Protein 4E8B (pdb70)

InterPro domains:
  IPR006700 Ribosomal RNA small subunit methyltransferase E [PIRSF015601] (4-239)
  IPR006700 Ribosomal RNA small subunit methyltransferase E [PTHR30027] (3-238)
  IPR006700 Ribosomal RNA small subunit methyltransferase E [TIGR00046] (2-242)
  IPR015947 PUA-like superfamily [SSF88697] (2-70)
  IPR029026 tRNA (guanine-N1-)-methyltransferase, N-terminal [G3DSA:3.40.1280.10] (74-243)
  IPR029028 Alpha/beta knot methyltransferases [SSF75217] (75-242)
  IPR046886 Ribosomal RNA small subunit methyltransferase E, methyltransferase domain [PF04452] (75-236)
  IPR046886 Ribosomal RNA small subunit methyltransferase E, methyltransferase domain [cd18084] (80-235)
  IPR046887 Ribosomal RNA small subunit methyltransferase E, PUA-like domain [PF20260] (21-67)

GO terms:
  GO:0070042 rRNA (uridine-N3-)-methyltransferase activity (F, IDA)
  GO:0042803 protein homodimerization activity (F, IDA)
  GO:0070475 rRNA base methylation (P, IMP)

Foldseek 3Di:
DFEEEAQDDDDAWAKFKGDQVRLCVVCVVVVQFQNFFYWYAHQPQKIWTKTFPGHDVSTTIITTHGMDHDAPAKQAAEEEAEEAADDCLVLVLLLLLVLLRHAAYAYEHAPPRPDDDDPVRQVVVLVVSQVSQRVSCSVNVHRHRHHHDRHYYPLVVLQDDDDFAEEEEDQPFPAALVRDDDDGRYYYYYQYHPVDHDPVRVVSSVVSVHHYHYQDPDDDDSSCPSVSVSNVNCCPNIDPVD

Solvent-accessible surface area: 12732 Å² total; per-residue (Å²): 147,43,39,4,40,18,69,109,120,23,82,53,123,36,91,31,52,14,45,94,80,6,3,49,81,0,15,76,90,72,182,46,28,72,46,83,45,2,51,0,0,24,22,51,13,65,3,7,71,1,56,0,55,56,41,58,178,157,45,2,60,0,70,0,37,115,38,109,125,38,88,132,38,16,100,3,38,0,2,0,0,18,0,2,26,211,42,148,67,3,37,90,7,1,78,54,0,0,85,35,11,0,29,38,0,0,0,0,54,15,112,124,13,60,9,189,57,85,98,126,90,26,89,102,37,25,108,67,8,49,119,52,0,36,47,7,0,33,155,46,11,8,0,112,32,7,91,12,50,90,22,44,82,5,75,45,0,2,52,39,190,34,130,52,29,26,0,6,41,51,122,204,13,104,45,37,20,105,85,5,92,118,105,11,115,74,2,16,0,2,9,24,15,130,51,22,31,9,82,112,14,55,53,8,4,66,162,69,153,21,31,37,2,72,32,47,123,182,152,63,167,56,69,51,23,2,17,53,1,0,46,24,0,0,78,107,31,7,46,88,60,172

CATH classification: 2.40.240.20 (+1 more: 3.40.1280.10)

Radius of gyration: 19.99 Å; Cα contacts (8 Å, |Δi|>4): 471; chains: 1; bounding box: 50×46×51 Å

Structure (mmCIF, N/CA/C/O backbone):
data_4E8B
#
_entry.id   4E8B
#
_cell.length_a   95.479
_cell.length_b   43.681
_cell.length_c   74.883
_cell.angle_alpha   90.00
_cell.angle_beta   127.54
_cell.angle_gamma   90.00
#
_symmetry.space_group_name_H-M   'C 1 2 1'
#
loop_
_entity.id
_entity.type
_entity.pdbx_description
1 polymer 'Ribosomal RNA small subunit methyltransferase E'
2 water water
#
loop_
_atom_site.group_PDB
_atom_site.id
_atom_site.type_symbol
_atom_site.label_atom_id
_atom_site.label_alt_id
_atom_site.label_comp_id
_atom_site.label_asym_id
_atom_site.label_entity_id
_atom_site.label_seq_id
_atom_site.pdbx_PDB_ins_code
_atom_site.Cartn_x
_atom_site.Cartn_y
_atom_site.Cartn_z
_atom_site.occupancy
_atom_site.B_iso_or_equiv
_atom_site.auth_seq_id
_atom_site.auth_comp_id
_atom_site.auth_asym_id
_atom_site.auth_atom_id
_atom_site.pdbx_PDB_model_num
ATOM 1 N N . ILE A 1 3 ? 41.950 19.881 11.083 1.00 48.28 3 ILE A N 1
ATOM 2 C CA . ILE A 1 3 ? 41.312 20.260 9.818 1.00 57.81 3 ILE A CA 1
ATOM 3 C C . ILE A 1 3 ? 39.807 20.493 9.986 1.00 58.11 3 ILE A C 1
ATOM 4 O O . ILE A 1 3 ? 39.093 19.615 10.482 1.00 63.31 3 ILE A O 1
ATOM 9 N N . PRO A 1 4 ? 39.325 21.679 9.566 1.00 60.13 4 PRO A N 1
ATOM 10 C CA . PRO A 1 4 ? 37.906 22.052 9.663 1.00 51.68 4 PRO A CA 1
ATOM 11 C C . PRO A 1 4 ? 36.993 21.147 8.840 1.00 56.49 4 PRO A C 1
ATOM 12 O O . PRO A 1 4 ? 37.351 20.753 7.709 1.00 52.23 4 PRO A O 1
ATOM 16 N N . ARG A 1 5 ? 35.830 20.824 9.417 1.00 47.87 5 ARG A N 1
ATOM 17 C CA . ARG A 1 5 ? 34.819 20.013 8.742 1.00 41.51 5 ARG A CA 1
ATOM 18 C C . ARG A 1 5 ? 33.710 20.917 8.232 1.00 40.46 5 ARG A C 1
ATOM 19 O O . ARG A 1 5 ? 33.208 21.783 8.960 1.00 39.85 5 ARG A O 1
ATOM 27 N N . ILE A 1 6 ? 33.341 20.742 6.969 1.00 44.18 6 ILE A N 1
ATOM 28 C CA . ILE A 1 6 ? 32.293 21.576 6.398 1.00 38.63 6 ILE A CA 1
ATOM 29 C C . ILE A 1 6 ? 31.162 20.750 5.821 1.00 37.76 6 ILE A C 1
ATOM 30 O O . ILE A 1 6 ? 31.396 19.750 5.133 1.00 40.65 6 ILE A O 1
ATOM 35 N N . TYR A 1 7 ? 29.930 21.154 6.125 1.00 33.09 7 TYR A N 1
ATOM 36 C CA . TYR A 1 7 ? 28.775 20.536 5.488 1.00 35.13 7 TYR A CA 1
ATOM 37 C C . TYR A 1 7 ? 28.464 21.208 4.138 1.00 33.39 7 TYR A C 1
ATOM 38 O O . TYR A 1 7 ? 28.542 22.428 4.020 1.00 36.99 7 TYR A O 1
ATOM 47 N N . HIS A 1 8 ? 28.108 20.407 3.139 1.00 37.31 8 HIS A N 1
ATOM 48 C CA . HIS A 1 8 ? 27.705 20.932 1.837 1.00 39.13 8 HIS A CA 1
ATOM 49 C C . HIS A 1 8 ? 26.304 20.441 1.474 1.00 37.95 8 HIS A C 1
ATOM 50 O O . HIS A 1 8 ? 26.091 19.242 1.265 1.00 37.79 8 HIS A O 1
ATOM 57 N N . PRO A 1 9 ? 25.349 21.381 1.368 1.00 40.27 9 PRO A N 1
ATOM 58 C CA . PRO A 1 9 ? 23.922 21.075 1.202 1.00 38.89 9 PRO A CA 1
ATOM 59 C C . PRO A 1 9 ? 23.580 20.465 -0.169 1.00 48.08 9 PRO A C 1
ATOM 60 O O . PRO A 1 9 ? 22.416 20.093 -0.400 1.00 49.85 9 PRO A O 1
ATOM 64 N N . GLU A 1 10 ? 24.578 20.356 -1.050 1.00 47.32 10 GLU A N 1
ATOM 65 C CA . GLU A 1 10 ? 24.423 19.669 -2.340 1.00 56.79 10 GLU A CA 1
ATOM 66 C C . GLU A 1 10 ? 25.310 18.429 -2.438 1.00 55.78 10 GLU A C 1
ATOM 67 O O . GLU A 1 10 ? 26.457 18.441 -1.970 1.00 49.90 10 GLU A O 1
ATOM 73 N N . PRO A 1 11 ? 24.796 17.366 -3.082 1.00 57.76 11 PRO A N 1
ATOM 74 C CA . PRO A 1 11 ? 25.554 16.115 -3.217 1.00 56.87 11 PRO A CA 1
ATOM 75 C C . PRO A 1 11 ? 26.975 16.340 -3.754 1.00 57.77 11 PRO A C 1
ATOM 76 O O . PRO A 1 11 ? 27.175 17.074 -4.729 1.00 58.03 11 PRO A O 1
ATOM 80 N N . LEU A 1 12 ? 27.955 15.719 -3.100 1.00 54.60 12 LEU A N 1
ATOM 81 C CA . LEU A 1 12 ? 29.365 15.903 -3.448 1.00 59.05 12 LEU A CA 1
ATOM 82 C C . LEU A 1 12 ? 29.881 14.841 -4.423 1.00 57.13 12 LEU A C 1
ATOM 83 O O . LEU A 1 12 ? 29.367 13.709 -4.469 1.00 47.19 12 LEU A O 1
ATOM 88 N N . THR A 1 13 ? 30.895 15.218 -5.202 1.00 61.83 13 THR A N 1
ATOM 89 C CA . THR A 1 13 ? 31.554 14.275 -6.105 1.00 60.71 13 THR A CA 1
ATOM 90 C C . THR A 1 13 ? 33.080 14.471 -6.108 1.00 63.01 13 THR A C 1
ATOM 91 O O . THR A 1 13 ? 33.572 15.588 -5.886 1.00 53.09 13 THR A O 1
ATOM 95 N N . SER A 1 14 ? 33.800 13.372 -6.367 1.00 63.15 14 SER A N 1
ATOM 96 C CA . SER A 1 14 ? 35.256 13.253 -6.186 1.00 63.14 14 SER A CA 1
ATOM 97 C C . SER A 1 14 ? 36.115 14.451 -6.599 1.00 65.66 14 SER A C 1
ATOM 98 O O . SER A 1 14 ? 36.666 15.145 -5.747 1.00 63.25 14 SER A O 1
ATOM 101 N N . HIS A 1 15 ? 36.271 14.675 -7.900 1.00 59.11 15 HIS A N 1
ATOM 102 C CA . HIS A 1 15 ? 37.170 15.744 -8.338 1.00 71.24 15 HIS A CA 1
ATOM 103 C C . HIS A 1 15 ? 36.446 16.895 -9.030 1.00 73.10 15 HIS A C 1
ATOM 104 O O . HIS A 1 15 ? 36.635 17.142 -10.229 1.00 65.40 15 HIS A O 1
ATOM 111 N N . SER A 1 16 ? 35.615 17.591 -8.259 1.00 68.73 16 SER A N 1
ATOM 112 C CA . SER A 1 16 ? 34.964 18.799 -8.737 1.00 65.54 16 SER A CA 1
ATOM 113 C C . SER A 1 16 ? 35.529 20.026 -8.050 1.00 65.01 16 SER A C 1
ATOM 114 O O . SER A 1 16 ? 36.271 19.915 -7.066 1.00 67.71 16 SER A O 1
ATOM 117 N N . HIS A 1 17 ? 35.225 21.190 -8.622 1.00 63.89 17 HIS A N 1
ATOM 118 C CA A HIS A 1 17 ? 35.387 22.447 -7.908 0.43 60.63 17 HIS A CA 1
ATOM 119 C CA B HIS A 1 17 ? 35.397 22.469 -7.941 0.57 60.84 17 HIS A CA 1
ATOM 120 C C . HIS A 1 17 ? 33.990 22.850 -7.473 1.00 64.14 17 HIS A C 1
ATOM 121 O O . HIS A 1 17 ? 32.991 22.503 -8.132 1.00 61.42 17 HIS A O 1
ATOM 134 N N . ILE A 1 18 ? 33.905 23.548 -6.347 1.00 57.95 18 ILE A N 1
ATOM 135 C CA . ILE A 1 18 ? 32.625 23.980 -5.811 1.00 53.18 18 ILE A CA 1
ATOM 136 C C . ILE A 1 18 ? 32.793 25.286 -5.050 1.00 63.93 18 ILE A C 1
ATOM 137 O O . ILE A 1 18 ? 33.916 25.711 -4.735 1.00 68.19 18 ILE A O 1
ATOM 142 N N . ALA A 1 19 ? 31.671 25.927 -4.753 1.00 58.70 19 ALA A N 1
ATOM 143 C CA . ALA A 1 19 ? 31.687 27.079 -3.866 1.00 63.98 19 ALA A CA 1
ATOM 144 C C . ALA A 1 19 ? 30.862 26.742 -2.623 1.00 60.83 19 ALA A C 1
ATOM 145 O O . ALA A 1 19 ? 29.808 26.098 -2.711 1.00 54.93 19 ALA A O 1
ATOM 147 N N . LEU A 1 20 ? 31.347 27.157 -1.459 1.00 61.73 20 LEU A N 1
ATOM 148 C CA . LEU A 1 20 ? 30.691 26.780 -0.209 1.00 61.61 20 LEU A CA 1
ATOM 149 C C . LEU A 1 20 ? 29.383 27.535 -0.081 1.00 55.84 20 LEU A C 1
ATOM 150 O O . LEU A 1 20 ? 29.257 28.643 -0.619 1.00 56.22 20 LEU A O 1
ATOM 155 N N . CYS A 1 21 ? 28.408 26.939 0.607 1.00 49.50 21 CYS A N 1
ATOM 156 C CA . CYS A 1 21 ? 27.163 27.651 0.913 1.00 46.23 21 CYS A CA 1
ATOM 157 C C . CYS A 1 21 ? 27.493 28.891 1.769 1.00 50.39 21 CYS A C 1
ATOM 158 O O . CYS A 1 21 ? 28.632 29.040 2.227 1.00 51.13 21 CYS A O 1
ATOM 161 N N . GLU A 1 22 ? 26.526 29.787 1.972 1.00 49.58 22 GLU A N 1
ATOM 162 C CA . GLU A 1 22 ? 26.836 31.086 2.583 1.00 55.73 22 GLU A CA 1
ATOM 163 C C . GLU A 1 22 ? 27.409 30.984 4.007 1.00 55.38 22 GLU A C 1
ATOM 164 O O . GLU A 1 22 ? 28.427 31.614 4.319 1.00 56.28 22 GLU A O 1
ATOM 170 N N . ASP A 1 23 ? 26.777 30.182 4.860 1.00 54.21 23 ASP A N 1
ATOM 171 C CA . ASP A 1 23 ? 27.233 30.045 6.246 1.00 52.78 23 ASP A CA 1
ATOM 172 C C . ASP A 1 2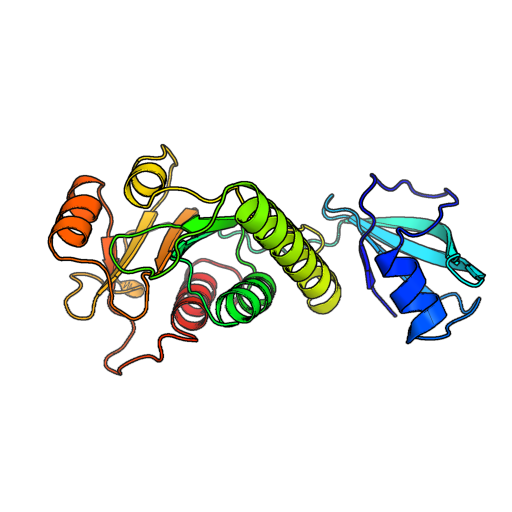3 ? 28.643 29.435 6.334 1.00 53.34 23 ASP A C 1
ATOM 173 O O . ASP A 1 23 ? 29.446 29.808 7.202 1.00 53.92 23 ASP A O 1
ATOM 178 N N . ALA A 1 24 ? 28.949 28.522 5.413 1.00 52.43 24 ALA A N 1
ATOM 179 C CA . ALA A 1 24 ? 30.284 27.927 5.345 1.00 54.55 24 ALA A CA 1
ATOM 180 C C . ALA A 1 24 ? 31.339 28.947 4.906 1.00 54.68 24 ALA A C 1
ATOM 181 O O . ALA A 1 24 ? 32.405 29.029 5.507 1.00 53.45 24 ALA A O 1
ATOM 183 N N . ALA A 1 25 ? 31.032 29.727 3.869 1.00 59.26 25 ALA A N 1
ATOM 184 C CA . ALA A 1 25 ? 31.933 30.785 3.400 1.00 57.19 25 ALA A CA 1
ATOM 185 C C . ALA A 1 25 ? 32.156 31.868 4.456 1.00 53.71 25 ALA A C 1
ATOM 186 O O . ALA A 1 25 ? 33.254 32.408 4.576 1.00 64.57 25 ALA A O 1
ATOM 188 N N . ASN A 1 26 ? 31.112 32.186 5.215 1.00 56.71 26 ASN A N 1
ATOM 189 C CA . ASN A 1 26 ? 31.230 33.142 6.310 1.00 59.43 26 ASN A CA 1
ATOM 190 C C . ASN A 1 26 ? 32.107 32.595 7.437 1.00 66.08 26 ASN A C 1
ATOM 191 O O . ASN A 1 26 ? 33.010 33.284 7.920 1.00 61.85 26 ASN A O 1
ATOM 196 N N . HIS A 1 27 ? 31.852 31.352 7.846 1.00 63.53 27 HIS A N 1
ATOM 197 C CA . HIS A 1 27 ? 32.665 30.735 8.891 1.00 60.87 27 HIS A CA 1
ATOM 198 C C . HIS A 1 27 ? 34.144 30.609 8.491 1.00 67.53 27 HIS A C 1
ATOM 199 O O . HIS A 1 27 ? 35.034 30.899 9.297 1.00 72.86 27 HIS A O 1
ATOM 206 N N . ILE A 1 28 ? 34.401 30.186 7.253 1.00 58.32 28 ILE A N 1
ATOM 207 C CA . ILE A 1 28 ? 35.765 29.901 6.794 1.00 61.59 28 ILE A CA 1
ATOM 208 C C . ILE A 1 28 ? 36.581 31.149 6.449 1.00 64.58 28 ILE A C 1
ATOM 209 O O . ILE A 1 28 ? 37.725 31.288 6.880 1.00 67.34 28 ILE A O 1
ATOM 214 N N . GLY A 1 29 ? 35.989 32.056 5.678 1.00 67.05 29 GLY A N 1
ATOM 215 C CA . GLY A 1 29 ? 36.701 33.230 5.210 1.00 61.17 29 GLY A CA 1
ATOM 216 C C . GLY A 1 29 ? 36.461 34.494 6.012 1.00 70.83 29 GLY A C 1
ATOM 217 O O . GLY A 1 29 ? 37.329 35.369 6.066 1.00 81.15 29 GLY A O 1
ATOM 218 N N . ARG A 1 30 ? 35.292 34.596 6.641 1.00 69.98 30 ARG A N 1
ATOM 219 C CA . ARG A 1 30 ? 34.884 35.834 7.313 1.00 73.57 30 ARG A CA 1
ATOM 220 C C . ARG A 1 30 ? 35.029 35.785 8.835 1.00 78.79 30 ARG A C 1
ATOM 221 O O . ARG A 1 30 ? 35.213 36.818 9.479 1.00 81.94 30 ARG A O 1
ATOM 229 N N . VAL A 1 31 ? 34.922 34.590 9.407 1.00 79.51 31 VAL A N 1
ATOM 230 C CA . VAL A 1 31 ? 35.141 34.405 10.839 1.00 76.57 31 VAL A CA 1
ATOM 231 C C . VAL A 1 31 ? 36.535 33.822 11.076 1.00 73.81 31 VAL A C 1
ATOM 232 O O . VAL A 1 31 ? 37.311 34.351 11.875 1.00 76.70 31 VAL A O 1
ATOM 236 N N . LEU A 1 32 ? 36.853 32.753 10.349 1.00 70.67 32 LEU A N 1
ATOM 237 C CA . LEU A 1 32 ? 38.139 32.075 10.483 1.00 69.62 32 LEU A CA 1
ATOM 238 C C . LEU A 1 32 ? 39.242 32.693 9.625 1.00 76.43 32 LEU A C 1
ATOM 239 O O . LEU A 1 32 ? 40.398 32.265 9.699 1.00 80.95 32 LEU A O 1
ATOM 244 N N . ARG A 1 33 ? 38.881 33.685 8.812 1.00 79.23 33 ARG A N 1
ATOM 245 C CA . ARG A 1 33 ? 39.841 34.398 7.952 1.00 79.72 33 ARG A CA 1
ATOM 246 C C . ARG A 1 33 ? 40.855 33.490 7.229 1.00 79.70 33 ARG A C 1
ATOM 247 O O . ARG A 1 33 ? 41.944 33.941 6.853 1.00 82.99 33 ARG A O 1
ATOM 255 N N . MET A 1 34 ? 40.498 32.224 7.031 1.00 74.13 34 MET A N 1
ATOM 256 C CA . MET A 1 34 ? 41.390 31.293 6.359 1.00 70.40 34 MET A CA 1
ATOM 257 C C . MET A 1 34 ? 41.558 31.636 4.894 1.00 72.95 34 MET A C 1
ATOM 258 O O . MET A 1 34 ? 40.672 32.219 4.255 1.00 68.71 34 MET A O 1
ATOM 263 N N . GLY A 1 35 ? 42.712 31.270 4.358 1.00 71.97 35 GLY A N 1
ATOM 264 C CA . GLY A 1 35 ? 42.952 31.436 2.936 1.00 82.88 35 GLY A CA 1
ATOM 265 C C . GLY A 1 35 ? 43.173 30.091 2.283 1.00 83.34 35 GLY A C 1
ATOM 266 O O . GLY A 1 35 ? 42.752 29.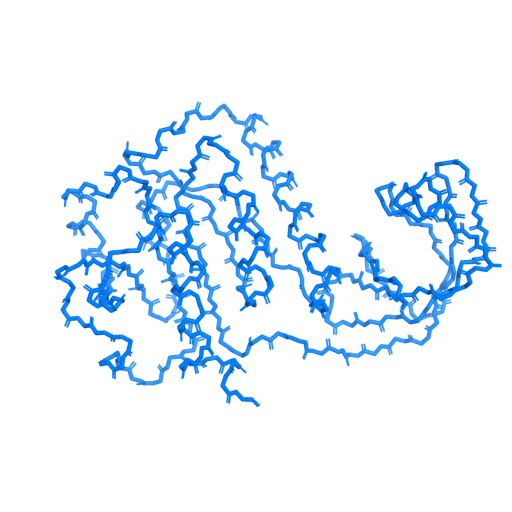061 2.832 1.00 83.55 35 GLY A O 1
ATOM 267 N N . PRO A 1 36 ? 43.809 30.093 1.101 1.00 89.10 36 PRO A N 1
ATOM 268 C CA . PRO A 1 36 ? 44.400 28.865 0.553 1.00 84.71 36 PRO A CA 1
ATOM 269 C C . PRO A 1 36 ? 45.832 28.668 1.075 1.00 84.51 36 PRO A C 1
ATOM 270 O O . PRO A 1 36 ? 46.746 29.109 0.372 1.00 91.03 36 PRO A O 1
ATOM 274 N N . GLY A 1 37 ? 46.042 28.067 2.256 1.00 91.45 37 GLY A N 1
ATOM 275 C CA . GLY A 1 37 ? 44.993 27.738 3.218 1.00 86.68 37 GLY A CA 1
ATOM 276 C C . GLY A 1 37 ? 44.270 26.397 3.166 1.00 84.41 37 GLY A C 1
ATOM 277 O O . GLY A 1 37 ? 43.188 26.263 3.759 1.00 77.94 37 GLY A O 1
ATOM 278 N N . GLN A 1 38 ? 44.885 25.387 2.551 1.00 87.04 38 GLN A N 1
ATOM 279 C CA . GLN A 1 38 ? 44.128 24.287 1.914 1.00 83.23 38 GLN A CA 1
ATOM 280 C C . GLN A 1 38 ? 43.299 23.215 2.665 1.00 77.52 38 GLN A C 1
ATOM 281 O O . GLN A 1 38 ? 42.296 22.755 2.119 1.00 73.14 38 GLN A O 1
ATOM 287 N N . ALA A 1 39 ? 43.702 22.783 3.856 1.00 74.08 39 ALA A N 1
ATOM 288 C CA . ALA A 1 39 ? 42.976 21.692 4.510 1.00 65.46 39 ALA A CA 1
ATOM 289 C C . ALA A 1 39 ? 41.497 22.004 4.784 1.00 61.98 39 ALA A C 1
ATOM 290 O O . ALA A 1 39 ? 41.190 22.914 5.565 1.00 47.82 39 ALA A O 1
ATOM 292 N N . LEU A 1 40 ? 40.602 21.273 4.108 1.00 66.78 40 LEU A N 1
ATOM 293 C CA . LEU A 1 40 ? 39.195 21.171 4.523 1.00 61.31 40 LEU A CA 1
ATOM 294 C C . LEU A 1 40 ? 38.677 19.747 4.317 1.00 59.36 40 LEU A C 1
ATOM 295 O O . LEU A 1 40 ? 39.056 19.070 3.351 1.00 54.87 40 LEU A O 1
ATOM 300 N N . GLN A 1 41 ? 37.817 19.292 5.228 1.00 56.32 41 GLN A N 1
ATOM 301 C CA . GLN A 1 41 ? 37.110 18.024 5.041 1.00 55.35 41 GLN A CA 1
ATOM 302 C C . GLN A 1 41 ? 35.611 18.298 4.879 1.00 44.20 41 GLN A C 1
ATOM 303 O O . GLN A 1 41 ? 35.018 19.040 5.662 1.00 45.45 41 GLN A O 1
ATOM 309 N N . LEU A 1 42 ? 34.999 17.700 3.865 1.00 41.19 42 LEU A N 1
ATOM 310 C CA . LEU A 1 42 ? 33.639 18.062 3.499 1.00 41.36 42 LEU A CA 1
ATOM 311 C C . LEU A 1 42 ? 32.742 16.855 3.576 1.00 43.78 42 LEU A C 1
ATOM 312 O O . LEU A 1 42 ? 33.195 15.734 3.380 1.00 44.58 42 LEU A O 1
ATOM 317 N N . PHE A 1 43 ? 31.461 17.077 3.836 1.00 35.97 43 PHE A N 1
ATOM 318 C CA . PHE A 1 43 ? 30.493 15.991 3.768 1.00 32.56 43 PHE A CA 1
ATOM 319 C C . PHE A 1 43 ? 29.153 16.579 3.373 1.00 35.84 43 PHE A C 1
ATOM 320 O O . PHE A 1 43 ? 28.990 17.814 3.354 1.00 34.69 43 PHE A O 1
ATOM 328 N N . ASP A 1 44 ? 28.193 15.710 3.061 1.00 35.94 44 ASP A N 1
ATOM 329 C CA . ASP A 1 44 ? 26.938 16.164 2.457 1.00 37.73 44 ASP A CA 1
ATOM 330 C C . ASP A 1 44 ? 25.769 15.296 2.889 1.00 34.35 44 ASP A C 1
ATOM 331 O O . ASP A 1 44 ? 24.717 15.312 2.244 1.00 40.68 44 ASP A O 1
ATOM 336 N N . GLY A 1 45 ? 25.968 14.505 3.944 1.00 38.74 45 GLY A N 1
ATOM 337 C CA . GLY A 1 45 ? 24.935 13.607 4.447 1.00 32.85 45 GLY A CA 1
ATOM 338 C C . GLY A 1 45 ? 24.920 12.192 3.873 1.00 37.57 45 GLY A C 1
ATOM 339 O O . GLY A 1 45 ? 24.071 11.378 4.268 1.00 29.62 45 GLY A O 1
ATOM 340 N N . SER A 1 46 ? 25.841 11.889 2.950 1.00 37.99 46 SER A N 1
ATOM 341 C CA . SER A 1 46 ? 25.870 10.569 2.296 1.00 41.74 46 SER A CA 1
ATOM 342 C C . SER A 1 46 ? 26.658 9.526 3.105 1.00 42.93 46 SER A C 1
ATOM 343 O O . SER A 1 46 ? 26.811 8.375 2.675 1.00 42.76 46 SER A O 1
ATOM 346 N N . ASN A 1 47 ? 27.122 9.937 4.287 1.00 41.27 47 ASN A N 1
ATOM 347 C CA . ASN A 1 47 ? 28.035 9.150 5.116 1.00 32.44 47 ASN 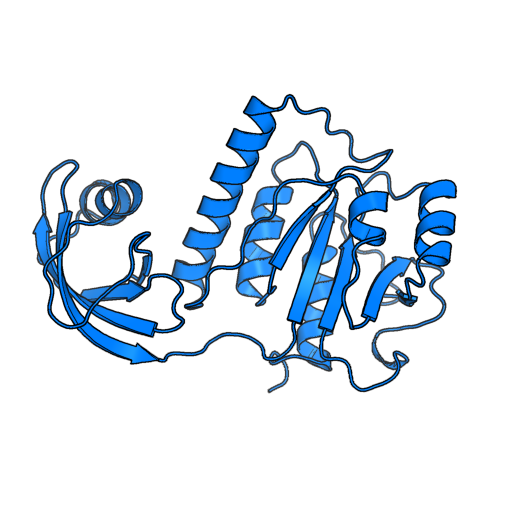A CA 1
ATOM 348 C C . ASN A 1 47 ? 29.409 9.012 4.480 1.00 39.78 47 ASN A C 1
ATOM 349 O O . ASN A 1 47 ? 30.196 8.151 4.886 1.00 39.79 47 ASN A O 1
ATOM 354 N N . GLN A 1 48 ? 29.686 9.867 3.488 1.00 39.61 48 GLN A N 1
ATOM 355 C CA . GLN A 1 48 ? 31.015 9.969 2.868 1.00 45.68 48 GLN A CA 1
ATOM 356 C C . GLN A 1 48 ? 31.695 11.280 3.284 1.00 39.31 48 GLN A C 1
ATOM 357 O O . GLN A 1 48 ? 31.029 12.229 3.689 1.00 33.90 48 GLN A O 1
ATOM 363 N N . VAL A 1 49 ? 33.020 11.326 3.164 1.00 42.76 49 VAL A N 1
ATOM 364 C CA . VAL A 1 49 ? 33.814 12.469 3.585 1.00 38.87 49 VAL A CA 1
ATOM 365 C C . VAL A 1 49 ? 34.890 12.729 2.520 1.00 42.29 49 VAL A C 1
ATOM 366 O O . VAL A 1 49 ? 35.500 11.789 2.001 1.00 50.50 49 VAL A O 1
ATOM 370 N N . PHE A 1 50 ? 35.101 13.995 2.172 1.00 40.88 50 PHE A N 1
ATOM 371 C CA . PHE A 1 50 ? 35.993 14.360 1.070 1.00 45.07 50 PHE A CA 1
ATOM 372 C C . PHE A 1 50 ? 37.132 15.260 1.521 1.00 46.98 50 PHE A C 1
ATOM 373 O O . PHE A 1 50 ? 36.932 16.180 2.317 1.00 48.96 50 PHE A O 1
ATOM 381 N N . ASP A 1 51 ? 38.334 14.979 1.019 1.00 52.46 51 ASP A N 1
ATOM 382 C CA . ASP A 1 51 ? 39.454 15.898 1.188 1.00 57.46 51 ASP A CA 1
ATOM 383 C C . ASP A 1 51 ? 39.229 17.071 0.229 1.00 56.09 51 ASP A C 1
ATOM 384 O O . ASP A 1 51 ? 38.652 16.893 -0.843 1.00 55.85 51 ASP A O 1
ATOM 389 N N . ALA A 1 52 ? 39.650 18.270 0.613 1.00 58.56 52 ALA A N 1
ATOM 390 C CA . ALA A 1 52 ? 39.362 19.435 -0.211 1.00 57.57 52 ALA A CA 1
ATOM 391 C C . ALA A 1 52 ? 40.323 20.586 0.038 1.00 65.09 52 ALA A C 1
ATOM 392 O O . ALA A 1 52 ? 40.829 20.764 1.161 1.00 64.57 52 ALA A O 1
ATOM 394 N N . GLU A 1 53 ? 40.542 21.369 -1.023 1.00 70.33 53 GLU A N 1
ATOM 395 C CA . GLU A 1 53 ? 41.505 22.472 -1.035 1.00 76.06 53 GLU A CA 1
ATOM 396 C C . GLU A 1 53 ? 40.842 23.829 -1.248 1.00 69.32 53 GLU A C 1
ATOM 397 O O . GLU A 1 53 ? 40.144 24.031 -2.246 1.00 71.94 53 GLU A O 1
ATOM 403 N N . ILE A 1 54 ? 41.068 24.764 -0.329 1.00 62.72 54 ILE A N 1
ATOM 404 C CA . ILE A 1 54 ? 40.681 26.148 -0.591 1.00 72.59 54 ILE A CA 1
ATOM 405 C C . ILE A 1 54 ? 41.506 26.691 -1.769 1.00 81.00 54 ILE A C 1
ATOM 406 O O . ILE A 1 54 ? 42.682 27.059 -1.612 1.00 78.46 54 ILE A O 1
ATOM 411 N N . THR A 1 55 ? 40.889 26.708 -2.953 1.00 79.52 55 THR A N 1
ATOM 412 C CA . THR A 1 55 ? 41.516 27.267 -4.150 1.00 75.53 55 THR A CA 1
ATOM 413 C C . THR A 1 55 ? 41.580 28.788 -4.022 1.00 78.02 55 THR A C 1
ATOM 414 O O . THR A 1 55 ? 42.660 29.382 -4.010 1.00 76.76 55 THR A O 1
ATOM 418 N N . SER A 1 56 ? 40.412 29.412 -3.919 1.00 74.88 56 SER A N 1
ATOM 419 C CA . SER A 1 56 ? 40.350 30.852 -3.725 1.00 77.44 56 SER A CA 1
ATOM 420 C C . SER A 1 56 ? 39.439 31.197 -2.554 1.00 84.37 56 SER A C 1
ATOM 421 O O . SER A 1 56 ? 38.638 30.372 -2.109 1.00 82.51 56 SER A O 1
ATOM 424 N N . ALA A 1 57 ? 39.561 32.421 -2.055 1.00 84.19 57 ALA A N 1
ATOM 425 C CA . ALA A 1 57 ? 38.674 32.894 -1.001 1.00 85.81 57 ALA A CA 1
ATOM 426 C C . ALA A 1 57 ? 38.542 34.411 -1.061 1.00 92.48 57 ALA A C 1
ATOM 427 O O . ALA A 1 57 ? 39.504 35.117 -1.372 1.00 92.89 57 ALA A O 1
ATOM 429 N N . SER A 1 58 ? 37.343 34.903 -0.763 1.00 89.82 58 SER A N 1
ATOM 430 C CA . SER A 1 58 ? 37.055 36.329 -0.835 1.00 91.83 58 SER A CA 1
ATOM 431 C C . SER A 1 58 ? 36.079 36.743 0.257 1.00 90.54 58 SER A C 1
ATOM 432 O O . SER A 1 58 ? 35.933 36.056 1.274 1.00 89.87 58 SER A O 1
ATOM 435 N N . LYS A 1 59 ? 35.416 37.874 0.037 1.00 93.94 59 LYS A N 1
ATOM 436 C CA . LYS A 1 59 ? 34.376 38.348 0.945 1.00 93.95 59 LYS A CA 1
ATOM 437 C C . LYS A 1 59 ? 33.022 37.872 0.417 1.00 90.86 59 LYS A C 1
ATOM 438 O O . LYS A 1 59 ? 32.682 38.109 -0.755 1.00 81.20 59 LYS A O 1
ATOM 444 N N . LYS A 1 60 ? 32.265 37.205 1.292 1.00 93.65 60 LYS A N 1
ATOM 445 C CA . LYS A 1 60 ? 31.067 36.450 0.913 1.00 89.87 60 LYS A CA 1
ATOM 446 C C . LYS A 1 60 ? 31.496 35.126 0.256 1.00 82.97 60 LYS A C 1
ATOM 447 O O . LYS A 1 60 ? 30.846 34.089 0.429 1.00 79.73 60 LYS A O 1
ATOM 453 N N . SER A 1 61 ? 32.625 35.162 -0.451 1.00 81.73 61 SER A N 1
ATOM 454 C CA . SER A 1 61 ? 33.019 34.074 -1.341 1.00 81.88 61 SER A CA 1
ATOM 455 C C . SER A 1 61 ? 34.212 33.235 -0.870 1.00 82.48 61 SER A C 1
ATOM 456 O O . SER A 1 61 ? 35.280 33.767 -0.546 1.00 84.80 61 SER A O 1
ATOM 459 N N . VAL A 1 62 ? 34.007 31.918 -0.844 1.00 78.94 62 VAL A N 1
ATOM 460 C CA . VAL A 1 62 ? 35.078 30.943 -0.659 1.00 75.78 62 VAL A CA 1
ATOM 461 C C . VAL A 1 62 ? 34.883 29.796 -1.657 1.00 71.39 62 VAL A C 1
ATOM 462 O O . VAL A 1 62 ? 33.853 29.112 -1.649 1.00 71.36 62 VAL A O 1
ATOM 466 N N . GLU A 1 63 ? 35.868 29.602 -2.528 1.00 70.81 63 GLU A N 1
ATOM 467 C CA . GLU A 1 63 ? 35.772 28.581 -3.562 1.00 71.06 63 GLU A CA 1
ATOM 468 C C . GLU A 1 63 ? 36.851 27.520 -3.372 1.00 71.55 63 GLU A C 1
ATOM 469 O O . GLU A 1 63 ? 38.024 27.844 -3.158 1.00 72.19 63 GLU A O 1
ATOM 475 N N . VAL A 1 64 ? 36.456 26.253 -3.458 1.00 65.64 64 VAL A N 1
ATOM 476 C CA . VAL A 1 64 ? 37.377 25.152 -3.173 1.00 70.86 64 VAL A CA 1
ATOM 477 C C . VAL A 1 64 ? 37.288 24.063 -4.225 1.00 66.85 64 VAL A C 1
ATOM 478 O O . VAL A 1 64 ? 36.367 24.058 -5.031 1.00 64.41 64 VAL A O 1
ATOM 482 N N . LYS A 1 65 ? 38.246 23.141 -4.212 1.00 65.63 65 LYS A N 1
ATOM 483 C CA . LYS A 1 65 ? 38.143 21.940 -5.034 1.00 66.98 65 LYS A CA 1
ATOM 484 C C . LYS A 1 65 ? 38.142 20.713 -4.139 1.00 65.66 65 LYS A C 1
ATOM 485 O O . LYS A 1 65 ? 38.875 20.662 -3.146 1.00 67.03 65 LYS A O 1
ATOM 491 N N . VAL A 1 66 ? 37.327 19.724 -4.495 1.00 65.15 66 VAL A N 1
ATOM 492 C CA . VAL A 1 66 ? 37.251 18.494 -3.714 1.00 67.73 66 VAL A CA 1
ATOM 493 C C . VAL A 1 66 ? 38.064 17.345 -4.349 1.00 70.70 66 VAL A C 1
ATOM 494 O O . VAL A 1 66 ? 38.178 17.238 -5.579 1.00 66.55 66 VAL A O 1
ATOM 498 N N . LEU A 1 67 ? 38.628 16.497 -3.489 1.00 66.14 67 LEU A N 1
ATOM 499 C CA . LEU A 1 67 ? 39.596 15.487 -3.897 1.00 59.01 67 LEU A CA 1
ATOM 500 C C . LEU A 1 67 ? 39.067 14.059 -3.792 1.00 63.54 67 LEU A C 1
ATOM 501 O O . LEU A 1 67 ? 38.013 13.723 -4.349 1.00 64.30 67 LEU A O 1
ATOM 506 N N . GLU A 1 68 ? 39.813 13.213 -3.086 1.00 58.63 68 GLU A N 1
ATOM 507 C CA . GLU A 1 68 ? 39.370 11.842 -2.837 1.00 65.61 68 GLU A CA 1
ATOM 508 C C . GLU A 1 68 ? 38.187 11.804 -1.837 1.00 58.46 68 GLU A C 1
ATOM 509 O O . GLU A 1 68 ? 38.158 12.569 -0.862 1.00 54.48 68 GLU A O 1
ATOM 515 N N . GLY A 1 69 ? 37.211 10.933 -2.093 1.00 51.97 69 GLY A N 1
ATOM 516 C CA . GLY A 1 69 ? 36.109 10.736 -1.169 1.00 48.23 69 GLY A CA 1
ATOM 517 C C . GLY A 1 69 ? 36.047 9.326 -0.598 1.00 55.07 69 GLY A C 1
ATOM 518 O O . GLY A 1 69 ? 36.444 8.362 -1.267 1.00 49.90 69 GLY A O 1
ATOM 519 N N . GLN A 1 70 ? 35.536 9.194 0.628 1.00 50.22 70 GLN A N 1
ATOM 520 C CA . GLN A 1 70 ? 35.494 7.884 1.295 1.00 51.67 70 GLN A CA 1
ATOM 521 C C . GLN A 1 70 ? 34.396 7.770 2.340 1.00 49.13 70 GLN A C 1
ATOM 522 O O . GLN A 1 70 ? 34.115 8.722 3.063 1.00 49.73 70 GLN A O 1
ATOM 528 N N . ILE A 1 71 ? 33.806 6.587 2.446 1.00 44.96 71 ILE A N 1
ATOM 529 C CA . ILE A 1 71 ? 32.905 6.295 3.549 1.00 45.73 71 ILE A CA 1
ATOM 530 C C . ILE A 1 71 ? 33.609 6.381 4.934 1.00 49.73 71 ILE A C 1
ATOM 531 O O . ILE A 1 71 ? 34.608 5.687 5.191 1.00 44.59 71 ILE A O 1
ATOM 536 N N . ASP A 1 72 ? 33.101 7.258 5.805 1.00 45.08 72 ASP A N 1
ATOM 537 C CA . ASP A 1 72 ? 33.518 7.310 7.222 1.00 45.08 72 ASP A CA 1
ATOM 538 C C . ASP A 1 72 ? 32.284 7.312 8.150 1.00 37.05 72 ASP A C 1
ATOM 539 O O . ASP A 1 72 ? 31.713 8.376 8.455 1.00 29.46 72 ASP A O 1
ATOM 544 N N . ASP A 1 73 ? 31.902 6.107 8.587 1.00 32.05 73 ASP A N 1
ATOM 545 C CA . ASP A 1 73 ? 30.662 5.861 9.323 1.00 37.58 73 ASP A CA 1
ATOM 546 C C . ASP A 1 73 ? 30.812 6.039 10.836 1.00 38.03 73 ASP A C 1
ATOM 547 O O . ASP A 1 73 ? 31.309 5.133 11.522 1.00 33.69 73 ASP A O 1
ATOM 552 N N . ARG A 1 74 ? 30.378 7.197 11.346 1.00 32.03 74 ARG A N 1
ATOM 553 C CA . ARG A 1 74 ? 30.345 7.439 12.793 1.00 33.08 74 ARG A CA 1
ATOM 554 C C . ARG A 1 74 ? 28.942 7.251 13.393 1.00 31.50 74 ARG A C 1
ATOM 555 O O . ARG A 1 74 ? 28.688 7.660 14.528 1.00 32.47 74 ARG A O 1
ATOM 563 N N . GLU A 1 75 ? 28.033 6.651 12.628 1.00 31.44 75 GLU A N 1
ATOM 564 C CA . GLU A 1 75 ? 26.650 6.472 13.070 1.00 32.58 75 GLU A CA 1
ATOM 565 C C . GLU A 1 75 ? 26.528 5.281 14.006 1.00 36.97 75 GLU A C 1
ATOM 566 O O . GLU A 1 75 ? 27.196 4.248 13.808 1.00 40.65 75 GLU A O 1
ATOM 572 N N . SER A 1 76 ? 25.681 5.420 15.025 1.00 28.52 76 SER A N 1
ATOM 573 C CA . SER A 1 76 ? 25.352 4.282 15.870 1.00 29.07 76 SER A CA 1
ATOM 574 C C . SER A 1 76 ? 24.405 3.340 15.143 1.00 33.09 76 SER A C 1
ATOM 575 O O . SER A 1 76 ? 23.480 3.784 14.449 1.00 35.37 76 SER A O 1
ATOM 578 N N . PRO A 1 77 ? 24.637 2.031 15.297 1.00 31.79 77 PRO A N 1
ATOM 579 C CA . PRO A 1 77 ? 23.768 1.004 14.722 1.00 35.33 77 PRO A CA 1
ATOM 580 C C . PRO A 1 77 ? 22.394 0.985 15.421 1.00 36.40 77 PRO A C 1
ATOM 581 O O . PRO A 1 77 ? 21.433 0.433 14.868 1.00 27.40 77 PRO A O 1
ATOM 585 N N . LEU A 1 78 ? 22.293 1.578 16.612 1.00 29.07 78 LEU A N 1
ATOM 586 C CA . LEU A 1 78 ? 20.982 1.740 17.239 1.00 30.41 78 LEU A CA 1
ATOM 587 C C . LEU A 1 78 ? 20.228 2.938 16.607 1.00 32.24 78 LEU A C 1
ATOM 588 O O . LEU A 1 78 ? 20.812 4.014 16.400 1.00 28.76 78 LEU A O 1
ATOM 593 N N . HIS A 1 79 ? 18.950 2.739 16.274 1.00 29.78 79 HIS A N 1
ATOM 594 C CA . HIS A 1 79 ? 18.097 3.817 15.759 1.00 30.05 79 HIS A CA 1
ATOM 595 C C . HIS A 1 79 ? 17.318 4.461 16.909 1.00 31.40 79 HIS A C 1
ATOM 596 O O . HIS A 1 79 ? 16.418 3.837 17.492 1.00 29.42 79 HIS A O 1
ATOM 603 N N . ILE A 1 80 ? 17.652 5.705 17.236 1.00 27.68 80 ILE A N 1
ATOM 604 C CA . ILE A 1 80 ? 16.948 6.411 18.301 1.00 24.47 80 ILE A CA 1
ATOM 605 C C . ILE A 1 80 ? 16.215 7.601 17.703 1.00 24.46 80 ILE A C 1
ATOM 606 O O . ILE A 1 80 ? 16.836 8.542 17.198 1.00 22.81 80 ILE A O 1
ATOM 611 N N . HIS A 1 81 ? 14.893 7.558 17.753 1.00 24.69 81 HIS A N 1
ATOM 612 C CA . HIS A 1 81 ? 14.091 8.660 17.261 1.00 24.46 81 HIS A CA 1
ATOM 613 C C . HIS A 1 81 ? 13.591 9.431 18.487 1.00 23.14 81 HIS A C 1
ATOM 614 O O . HIS A 1 81 ? 12.720 8.948 19.219 1.00 23.51 81 HIS A O 1
ATOM 621 N N . LEU A 1 82 ? 14.164 10.611 18.730 1.00 21.47 82 LEU A N 1
ATOM 622 C CA . LEU A 1 82 ? 13.768 11.425 19.889 1.00 23.33 82 LEU A CA 1
ATOM 623 C C . LEU A 1 82 ? 12.505 12.242 19.571 1.00 24.96 82 LEU A C 1
ATOM 624 O O . LEU A 1 82 ? 12.477 13.014 18.598 1.00 25.24 82 LEU A O 1
ATOM 629 N N . GLY A 1 83 ? 11.453 12.052 20.362 1.00 23.09 83 GLY A N 1
ATOM 630 C CA . GLY A 1 83 ? 10.321 12.959 20.309 1.00 24.66 83 GLY A CA 1
ATOM 631 C C . GLY A 1 83 ? 10.446 13.895 21.498 1.00 25.82 83 GLY A C 1
ATOM 632 O O . GLY A 1 83 ? 10.163 13.499 22.628 1.00 25.89 83 GLY A O 1
ATOM 633 N N . GLN A 1 84 ? 10.897 15.125 21.264 1.00 25.30 84 GLN A N 1
ATOM 634 C CA . GLN A 1 84 ? 11.211 16.032 22.376 1.00 24.27 84 GLN A CA 1
ATOM 635 C C . GLN A 1 84 ? 10.148 17.112 22.428 1.00 32.53 84 GLN A C 1
ATOM 636 O O . GLN A 1 84 ? 9.971 17.902 21.473 1.00 26.57 84 GLN A O 1
ATOM 642 N N . VAL A 1 85 ? 9.403 17.142 23.526 1.00 28.47 85 VAL A N 1
ATOM 643 C CA . VAL A 1 85 ? 8.391 18.165 23.630 1.00 26.51 85 VAL A CA 1
ATOM 644 C C . VAL A 1 85 ? 9.094 19.528 23.687 1.00 29.50 85 VAL A C 1
ATOM 645 O O . VAL A 1 85 ? 10.045 19.708 24.455 1.00 25.92 85 VAL A O 1
ATOM 649 N N . MET A 1 86 ? 8.629 20.465 22.853 1.00 28.76 86 MET A N 1
ATOM 650 C CA . MET A 1 86 ? 9.228 21.798 22.718 1.00 30.58 86 MET A CA 1
ATOM 651 C C . MET A 1 86 ? 9.150 22.623 24.004 1.00 31.63 86 MET A C 1
ATOM 652 O O . MET A 1 86 ? 8.268 22.390 24.842 1.00 37.44 86 MET A O 1
ATOM 657 N N . SER A 1 87 ? 10.073 23.580 24.153 1.00 39.84 87 SER A N 1
ATOM 658 C CA . SER A 1 87 ? 10.074 24.529 25.286 1.00 36.58 87 SER A CA 1
ATOM 659 C C . SER A 1 87 ? 10.556 25.905 24.829 1.00 43.41 87 SER A C 1
ATOM 660 O O . SER A 1 87 ? 11.562 25.996 24.106 1.00 48.39 87 SER A O 1
ATOM 663 N N . ARG A 1 88 ? 9.878 26.960 25.302 1.00 48.76 88 ARG A N 1
ATOM 664 C CA . ARG A 1 88 ? 10.113 28.352 24.872 1.00 51.33 88 ARG A CA 1
ATOM 665 C C . ARG A 1 88 ? 11.560 28.879 25.015 1.00 53.61 88 ARG A C 1
ATOM 666 O O . ARG A 1 88 ? 12.041 29.646 24.164 1.00 52.64 88 ARG A O 1
ATOM 674 N N . GLY A 1 89 ? 12.253 28.479 26.077 1.00 41.57 89 GLY A N 1
ATOM 675 C CA . GLY A 1 89 ? 13.617 28.939 26.271 1.00 50.26 89 GLY A CA 1
ATOM 676 C C . GLY A 1 89 ? 14.603 28.578 25.167 1.00 47.27 89 GLY A C 1
ATOM 677 O O . GLY A 1 89 ? 14.253 28.462 23.988 1.00 47.18 89 GLY A O 1
ATOM 678 N N . GLU A 1 90 ? 15.855 28.399 25.572 1.00 43.39 90 GLU A N 1
ATOM 679 C CA . GLU A 1 90 ? 16.948 28.106 24.657 1.00 47.21 90 GLU A CA 1
ATOM 680 C C . GLU A 1 90 ? 17.445 26.693 24.910 1.00 49.56 90 GLU A C 1
ATOM 681 O O . GLU A 1 90 ? 18.565 26.323 24.525 1.00 53.23 90 GLU A O 1
ATOM 687 N N . LYS A 1 91 ? 16.597 25.906 25.564 1.00 45.17 91 LYS A N 1
ATOM 688 C CA . LYS A 1 91 ? 16.955 24.556 25.974 1.00 46.03 91 LYS A CA 1
ATOM 689 C C . LYS A 1 91 ? 16.818 23.574 24.810 1.00 43.69 91 LYS A C 1
ATOM 690 O O . LYS A 1 91 ? 17.589 22.619 24.704 1.00 44.81 91 LYS A O 1
ATOM 696 N N . MET A 1 92 ? 15.842 23.806 23.935 1.00 41.10 92 MET A N 1
ATOM 697 C CA . MET A 1 92 ? 15.676 22.949 22.766 1.00 43.76 92 MET A CA 1
ATOM 698 C C . MET A 1 92 ? 16.951 22.912 21.921 1.00 43.06 92 MET A C 1
ATOM 699 O O . MET A 1 92 ? 17.349 21.855 21.422 1.00 35.62 92 MET A O 1
ATOM 704 N N . GLU A 1 93 ? 17.591 24.068 21.772 1.00 39.28 93 GLU A N 1
ATOM 705 C CA . GLU A 1 93 ? 18.816 24.187 20.976 1.00 41.26 93 GLU A CA 1
ATOM 706 C C . GLU A 1 93 ? 19.961 23.313 21.541 1.00 33.41 93 GLU A C 1
ATOM 707 O O . GLU A 1 93 ? 20.635 22.560 20.802 1.00 31.44 93 GLU A O 1
ATOM 713 N N . PHE A 1 94 ? 20.163 23.406 22.852 1.00 33.19 94 PHE A N 1
ATOM 714 C CA . PHE A 1 94 ? 21.184 22.609 23.524 1.00 36.47 94 PHE A CA 1
ATOM 715 C C . PHE A 1 94 ? 20.840 21.114 23.418 1.00 36.57 94 PHE A C 1
ATOM 716 O O . PHE A 1 94 ? 21.711 20.264 23.161 1.00 39.86 94 PHE A O 1
ATOM 724 N N . THR A 1 95 ? 19.561 20.794 23.582 1.00 27.52 95 THR A N 1
ATOM 725 C CA . THR A 1 95 ? 19.128 19.410 23.455 1.00 30.82 95 THR A CA 1
ATOM 726 C C . THR A 1 95 ? 19.442 18.846 22.056 1.00 33.56 95 THR A C 1
ATOM 727 O O . THR A 1 95 ? 20.035 17.775 21.937 1.00 26.33 95 THR A O 1
ATOM 731 N N . ILE A 1 96 ? 19.066 19.574 21.006 1.00 29.10 96 ILE A N 1
ATOM 732 C CA . ILE A 1 96 ? 19.369 19.152 19.639 1.00 34.46 96 ILE A CA 1
ATOM 733 C C . ILE A 1 96 ? 20.879 18.924 19.475 1.00 29.13 96 ILE A C 1
ATOM 734 O O . ILE A 1 96 ? 21.331 17.820 19.117 1.00 27.54 96 ILE A O 1
ATOM 739 N N . GLN A 1 97 ? 21.663 19.950 19.782 1.00 28.86 97 GLN A N 1
ATOM 740 C CA . GLN A 1 97 ? 23.107 19.835 19.616 1.00 27.97 97 GLN A CA 1
ATOM 741 C C . GLN A 1 97 ? 23.705 18.593 20.316 1.00 26.55 97 GLN A C 1
ATOM 742 O O . GLN A 1 97 ? 24.343 17.709 19.673 1.00 31.51 97 GLN A O 1
ATOM 748 N N . LYS A 1 98 ? 23.476 18.503 21.629 1.00 26.73 98 LYS A N 1
ATOM 749 C CA . LYS A 1 98 ? 24.050 17.412 22.424 1.00 24.59 98 LYS A CA 1
ATOM 750 C C . LYS A 1 98 ? 23.533 16.040 22.001 1.00 24.83 98 LYS A C 1
ATOM 751 O O . LYS A 1 98 ? 24.293 15.070 21.937 1.00 29.55 98 LYS A O 1
ATOM 757 N N . SER A 1 99 ? 22.239 15.955 21.708 1.00 22.79 99 SER A N 1
ATOM 758 C CA . SER A 1 99 ? 21.631 14.706 21.224 1.00 27.90 99 SER A CA 1
ATOM 759 C C . SER A 1 99 ? 22.335 14.210 19.978 1.00 27.09 99 SER A C 1
ATOM 760 O O . SER A 1 99 ? 22.585 13.002 19.818 1.00 25.97 99 SER A O 1
ATOM 763 N N . ILE A 1 100 ? 22.625 15.146 19.079 1.00 29.59 100 ILE A N 1
ATOM 764 C CA . ILE A 1 100 ? 23.263 14.771 17.825 1.00 29.49 100 ILE A CA 1
ATOM 765 C C . ILE A 1 100 ? 24.658 14.257 18.116 1.00 29.35 100 ILE A C 1
ATOM 766 O O . ILE A 1 100 ? 25.054 13.191 17.619 1.00 21.96 100 ILE A O 1
ATOM 771 N N . GLU A 1 101 ? 25.377 14.980 18.971 1.00 30.39 101 GLU A N 1
ATOM 772 C CA . GLU A 1 101 ? 26.695 14.502 19.394 1.00 24.96 101 GLU A CA 1
ATOM 773 C C . GLU A 1 101 ? 26.674 13.066 19.980 1.00 28.76 101 GLU A C 1
ATOM 774 O O . GLU A 1 101 ? 27.654 12.310 19.861 1.00 25.70 101 GLU A O 1
ATOM 780 N N . LEU A 1 102 ? 25.547 12.677 20.581 1.00 25.48 102 LEU A N 1
ATOM 781 C CA . LEU A 1 102 ? 25.424 11.354 21.213 1.00 20.61 102 LEU A CA 1
ATOM 782 C C . LEU A 1 102 ? 24.831 10.341 20.221 1.00 25.49 102 LEU A C 1
ATOM 783 O O . LEU A 1 102 ? 24.472 9.213 20.593 1.00 22.99 102 LEU A O 1
ATOM 788 N N . GLY A 1 103 ? 24.726 10.750 18.956 1.00 25.39 103 GLY A N 1
ATOM 789 C CA . GLY A 1 103 ? 24.323 9.833 17.893 1.00 26.86 103 GLY A CA 1
ATOM 790 C C . GLY A 1 103 ? 22.824 9.624 17.691 1.00 28.85 103 GLY A C 1
ATOM 791 O O . GLY A 1 103 ? 22.422 8.622 17.081 1.00 25.47 103 GLY A O 1
ATOM 792 N N . VAL A 1 104 ? 21.992 10.549 18.182 1.00 25.09 104 VAL A N 1
ATOM 793 C CA . VAL A 1 104 ? 20.540 10.434 17.983 1.00 20.73 104 VAL A CA 1
ATOM 794 C C . VAL A 1 104 ? 20.226 10.372 16.487 1.00 23.98 104 VAL A C 1
ATOM 795 O O . VAL A 1 104 ? 20.788 11.145 15.693 1.00 25.87 104 VAL A O 1
ATOM 799 N N . SER A 1 105 ? 19.341 9.458 16.090 1.00 25.63 105 SER A N 1
ATOM 800 C CA . SER A 1 105 ? 19.138 9.182 14.658 1.00 23.41 105 SER A CA 1
ATOM 801 C C . SER A 1 105 ? 18.225 10.194 13.980 1.00 25.49 105 SER A C 1
ATOM 802 O O . SER A 1 105 ? 18.465 10.597 12.827 1.00 25.97 105 SER A O 1
ATOM 805 N N . LEU A 1 106 ? 17.180 10.610 14.690 1.00 28.40 106 LEU A N 1
ATOM 806 C CA . LEU A 1 106 ? 16.113 11.430 14.095 1.00 28.80 106 LEU A CA 1
ATOM 807 C C . LEU A 1 106 ? 15.420 12.194 15.218 1.00 30.61 106 LEU A C 1
ATOM 808 O O . LEU A 1 106 ? 15.417 11.739 16.368 1.00 24.62 106 LEU A O 1
ATOM 813 N N . ILE A 1 107 ? 14.846 13.354 14.903 1.00 26.45 107 ILE A N 1
ATOM 814 C CA . ILE A 1 107 ? 14.258 14.191 15.941 1.00 25.31 107 ILE A CA 1
ATOM 815 C C . ILE A 1 107 ? 12.935 14.776 15.462 1.00 27.91 107 ILE A C 1
ATOM 816 O O . ILE A 1 107 ? 12.850 15.309 14.352 1.00 30.94 107 ILE A O 1
ATOM 821 N N . THR A 1 108 ? 11.899 14.643 16.291 1.00 28.41 108 THR A N 1
ATOM 822 C CA . THR A 1 108 ? 10.619 15.298 16.038 1.00 31.24 108 THR A CA 1
ATOM 823 C C . THR A 1 108 ? 10.285 16.195 17.230 1.00 26.87 108 THR A C 1
ATOM 824 O O . THR A 1 108 ? 10.147 15.705 18.357 1.00 26.27 108 THR A O 1
ATOM 828 N N . PRO A 1 109 ? 10.197 17.518 16.996 1.00 31.94 109 PRO A N 1
ATOM 829 C CA . PRO A 1 109 ? 9.793 18.404 18.095 1.00 27.77 109 PRO A CA 1
ATOM 830 C C . PRO A 1 109 ? 8.295 18.225 18.294 1.00 32.94 109 PRO A C 1
ATOM 831 O O . PRO A 1 109 ? 7.573 18.139 17.286 1.00 29.96 109 PRO A O 1
ATOM 835 N N . LEU A 1 110 ? 7.835 18.152 19.542 1.00 23.73 110 LEU A N 1
ATOM 836 C CA . LEU A 1 110 ? 6.430 17.874 19.788 1.00 31.31 110 LEU A CA 1
ATOM 837 C C . LEU A 1 110 ? 5.684 18.999 20.496 1.00 29.21 110 LEU A C 1
ATOM 838 O O . LEU A 1 110 ? 6.260 19.764 21.264 1.00 28.73 110 LEU A O 1
ATOM 843 N N . PHE A 1 111 ? 4.389 19.073 20.223 1.00 30.41 111 PHE A N 1
ATOM 844 C CA . PHE A 1 111 ? 3.455 19.787 21.075 1.00 32.15 111 PHE A CA 1
ATOM 845 C C . PHE A 1 111 ? 2.866 18.804 22.097 1.00 28.38 111 PHE A C 1
ATOM 846 O O . PHE A 1 111 ? 2.618 17.645 21.762 1.00 27.93 111 PHE A O 1
ATOM 854 N N . SER A 1 112 ? 2.643 19.275 23.330 1.00 29.37 112 SER A N 1
ATOM 855 C CA . SER A 1 112 ? 1.857 18.555 24.333 1.00 26.77 112 SER A CA 1
ATOM 856 C C . SER A 1 112 ? 1.001 19.575 25.095 1.00 38.16 112 SER A C 1
ATOM 857 O O . SER A 1 112 ? 1.166 20.785 24.896 1.00 37.23 112 SER A O 1
ATOM 860 N N . GLU A 1 113 ? 0.117 19.099 25.976 1.00 30.68 113 GLU A N 1
ATOM 861 C CA . GLU A 1 113 ? -0.718 19.982 26.805 1.00 35.84 113 GLU A CA 1
ATOM 862 C C . GLU A 1 113 ? 0.072 21.051 27.552 1.00 34.76 113 GLU A C 1
ATOM 863 O O . GLU A 1 113 ? -0.339 22.200 27.598 1.00 33.44 113 GLU A O 1
ATOM 869 N N . ARG A 1 114 ? 1.199 20.676 28.148 1.00 33.88 114 ARG A N 1
ATOM 870 C CA . ARG A 1 114 ? 1.934 21.619 28.985 1.00 31.62 114 ARG A CA 1
ATOM 871 C C . ARG A 1 114 ? 3.286 22.099 28.427 1.00 34.86 114 ARG A C 1
ATOM 872 O O . ARG A 1 114 ? 4.168 22.515 29.201 1.00 29.67 114 ARG A O 1
ATOM 880 N N . CYS A 1 115 ? 3.457 22.057 27.104 1.00 34.99 115 CYS A N 1
ATOM 881 C CA . CYS A 1 115 ? 4.733 22.480 26.509 1.00 37.45 115 CYS A CA 1
ATOM 882 C C . CYS A 1 115 ? 4.964 23.989 26.650 1.00 43.54 115 CYS A C 1
ATOM 883 O O . CYS A 1 115 ? 6.113 24.451 26.671 1.00 41.90 115 CYS A O 1
ATOM 886 N N . GLY A 1 116 ? 3.874 24.751 26.753 1.00 42.89 116 GLY A N 1
ATOM 887 C CA . GLY A 1 116 ? 3.974 26.191 26.936 1.00 46.80 116 GLY A CA 1
ATOM 888 C C . GLY A 1 116 ? 4.439 26.916 25.682 1.00 43.44 116 GLY A C 1
ATOM 889 O O . GLY A 1 116 ? 4.820 28.083 25.741 1.00 51.48 116 GLY A O 1
ATOM 890 N N . VAL A 1 117 ? 4.408 26.219 24.549 1.00 40.54 117 VAL A N 1
ATOM 891 C CA . VAL A 1 117 ? 4.779 26.803 23.273 1.00 40.80 117 VAL A CA 1
ATOM 892 C C . VAL A 1 117 ? 3.533 26.953 22.414 1.00 44.92 117 VAL A C 1
ATOM 893 O O . VAL A 1 117 ? 2.767 26.004 22.245 1.00 47.91 117 VAL A O 1
ATOM 897 N N . LYS A 1 118 ? 3.338 28.151 21.872 1.00 43.54 118 LYS A N 1
ATOM 898 C CA . LYS A 1 118 ? 2.157 28.464 21.073 1.00 47.14 118 LYS A CA 1
ATOM 899 C C . LYS A 1 118 ? 2.556 29.168 19.774 1.00 59.08 118 LYS A C 1
ATOM 900 O O . LYS A 1 118 ? 2.278 30.361 19.592 1.00 62.56 118 LYS A O 1
ATOM 906 N N . LEU A 1 119 ? 3.193 28.427 18.869 1.00 61.96 119 LEU A N 1
ATOM 907 C CA . LEU A 1 119 ? 3.857 29.030 17.710 1.00 61.34 119 LEU A CA 1
ATOM 908 C C . LEU A 1 119 ? 3.021 29.115 16.421 1.00 60.83 119 LEU A C 1
ATOM 909 O O . LEU A 1 119 ? 2.354 28.151 16.036 1.00 59.78 119 LEU A O 1
ATOM 914 N N . ASP A 1 120 ? 3.078 30.275 15.761 1.00 64.74 120 ASP A N 1
ATOM 915 C CA . ASP A 1 120 ? 2.481 30.472 14.432 1.00 69.98 120 ASP A CA 1
ATOM 916 C C . ASP A 1 120 ? 3.250 29.706 13.348 1.00 63.18 120 ASP A C 1
ATOM 917 O O . ASP A 1 120 ? 4.472 29.610 13.406 1.00 66.39 120 ASP A O 1
ATOM 922 N N . SER A 1 121 ? 2.534 29.163 12.371 1.00 56.92 121 SER A N 1
ATOM 923 C CA . SER A 1 121 ? 3.148 28.437 11.247 1.00 68.72 121 SER A CA 1
ATOM 924 C C . SER A 1 121 ? 4.550 28.916 10.794 1.00 70.02 121 SER A C 1
ATOM 925 O O . SER A 1 121 ? 5.497 28.124 10.739 1.00 65.96 121 SER A O 1
ATOM 928 N N . GLU A 1 122 ? 4.667 30.201 10.464 1.00 65.68 122 GLU A N 1
ATOM 929 C CA . GLU A 1 122 ? 5.915 30.772 9.945 1.00 68.43 122 GLU A CA 1
ATOM 930 C C . GLU A 1 122 ? 7.034 30.837 10.999 1.00 61.26 122 GLU A C 1
ATOM 931 O O . GLU A 1 122 ? 8.207 30.583 10.691 1.00 61.08 122 GLU A O 1
ATOM 937 N N . ARG A 1 123 ? 6.670 31.193 12.231 1.00 58.06 123 ARG A N 1
ATOM 938 C CA . ARG A 1 123 ? 7.632 31.284 13.326 1.00 64.40 123 ARG A CA 1
ATOM 939 C C . ARG A 1 123 ? 8.178 29.884 13.684 1.00 59.11 123 ARG A C 1
ATOM 940 O O . ARG A 1 123 ? 9.345 29.722 14.089 1.00 57.69 123 ARG A O 1
ATOM 948 N N . LEU A 1 124 ? 7.323 28.879 13.490 1.00 58.06 124 LEU A N 1
ATOM 949 C CA . LEU A 1 124 ? 7.664 27.479 13.730 1.00 60.31 124 LEU A CA 1
ATOM 950 C C . LEU A 1 124 ? 8.526 26.919 12.592 1.00 59.16 124 LEU A C 1
ATOM 951 O O . LEU A 1 124 ? 9.478 26.166 12.833 1.00 50.77 124 LEU A O 1
ATOM 956 N N . ASN A 1 125 ? 8.184 27.283 11.356 1.00 52.02 125 ASN A N 1
ATOM 957 C CA . ASN A 1 125 ? 9.026 26.958 10.212 1.00 52.80 125 ASN A CA 1
ATOM 958 C C . ASN A 1 125 ? 10.445 27.528 10.382 1.00 52.84 125 ASN A C 1
ATOM 959 O O . ASN A 1 125 ? 11.446 26.804 10.239 1.00 50.32 125 ASN A O 1
ATOM 964 N N . LYS A 1 126 ? 10.525 28.819 10.708 1.00 54.87 126 LYS A N 1
ATOM 965 C CA . LYS A 1 126 ? 11.809 29.456 11.035 1.00 53.57 126 LYS A CA 1
ATOM 966 C C . LYS A 1 126 ? 12.576 28.725 12.166 1.00 45.66 126 LYS A C 1
ATOM 967 O O . LYS A 1 126 ? 13.755 28.356 11.998 1.00 45.88 126 LYS A O 1
ATOM 973 N N . LYS A 1 127 ? 11.908 28.498 13.302 1.00 50.18 127 LYS A N 1
ATOM 974 C CA . LYS A 1 127 ? 12.519 27.712 14.383 1.00 47.11 127 LYS A CA 1
ATOM 975 C C . LYS A 1 127 ? 13.112 26.381 13.875 1.00 46.79 127 LYS A C 1
ATOM 976 O O . LYS A 1 127 ? 14.255 26.040 14.195 1.00 38.63 127 LYS A O 1
ATOM 982 N N . LEU A 1 128 ? 12.339 25.649 13.071 1.00 41.96 128 LEU A N 1
ATOM 983 C CA . LEU A 1 128 ? 12.779 24.359 12.542 1.00 42.41 128 LEU A CA 1
ATOM 984 C C . LEU A 1 128 ? 14.006 24.496 11.642 1.00 41.36 128 LEU A C 1
ATOM 985 O O . LEU A 1 128 ? 14.939 23.693 11.735 1.00 36.11 128 LEU A O 1
ATOM 990 N N . GLN A 1 129 ? 14.034 25.517 10.789 1.00 40.19 129 GLN A N 1
ATOM 991 C CA . GLN A 1 129 ? 15.247 25.749 10.006 1.00 41.93 129 GLN A CA 1
ATOM 992 C C . GLN A 1 129 ? 16.463 25.986 10.919 1.00 42.68 129 GLN A C 1
ATOM 993 O O . GLN A 1 129 ? 17.543 25.406 10.697 1.00 40.44 129 GLN A O 1
ATOM 999 N N . GLN A 1 130 ? 16.294 26.826 11.944 1.00 35.75 130 GLN A N 1
ATOM 1000 C CA . GLN A 1 130 ? 17.413 27.113 12.852 1.00 40.36 130 GLN A CA 1
ATOM 1001 C C . GLN A 1 130 ? 17.911 25.842 13.549 1.00 36.09 130 GLN A C 1
ATOM 1002 O O . GLN A 1 130 ? 19.123 25.616 13.712 1.00 38.16 130 GLN A O 1
ATOM 1008 N N . TRP A 1 131 ? 16.966 25.018 13.982 1.00 32.65 131 TRP A N 1
ATOM 1009 C CA . TRP A 1 131 ? 17.329 23.755 14.596 1.00 40.26 131 TRP A CA 1
ATOM 1010 C C . TRP A 1 131 ? 18.068 22.856 13.604 1.00 34.24 131 TRP A C 1
ATOM 1011 O O . TRP A 1 131 ? 19.026 22.183 13.975 1.00 34.47 131 TRP A O 1
ATOM 1022 N N . GLN A 1 132 ? 17.643 22.852 12.343 1.00 37.17 132 GLN A N 1
ATOM 1023 C CA . GLN A 1 132 ? 18.346 22.054 11.333 1.00 37.34 132 GLN A CA 1
ATOM 1024 C C . GLN A 1 132 ? 19.796 22.556 11.172 1.00 34.80 132 GLN A C 1
ATOM 1025 O O . GLN A 1 132 ? 20.741 21.756 11.069 1.00 34.64 132 GLN A O 1
ATOM 1031 N N . LYS A 1 133 ? 19.991 23.873 11.206 1.00 37.22 133 LYS A N 1
ATOM 1032 C CA . LYS A 1 133 ? 21.362 24.402 11.239 1.00 34.70 133 LYS A CA 1
ATOM 1033 C C . LYS A 1 133 ? 22.146 23.919 12.475 1.00 35.53 133 LYS A C 1
ATOM 1034 O O . LYS A 1 133 ? 23.335 23.582 12.371 1.00 32.39 133 LYS A O 1
ATOM 1040 N N . ILE A 1 134 ? 21.498 23.885 13.642 1.00 31.20 134 ILE A N 1
ATOM 1041 C CA . ILE A 1 134 ? 22.183 23.388 14.843 1.00 32.12 134 ILE A CA 1
ATOM 1042 C C . ILE A 1 134 ? 22.634 21.929 14.617 1.00 27.88 134 ILE A C 1
ATOM 1043 O O . ILE A 1 134 ? 23.783 21.550 14.930 1.00 27.03 134 ILE A O 1
ATOM 1048 N N . ALA A 1 135 ? 21.727 21.117 14.067 1.00 28.36 135 ALA A N 1
ATOM 1049 C CA . ALA A 1 135 ? 22.031 19.722 13.725 1.00 31.65 135 ALA A CA 1
ATOM 1050 C C . ALA A 1 135 ? 23.274 19.661 12.840 1.00 27.72 135 ALA A C 1
ATOM 1051 O O . ALA A 1 135 ? 24.222 18.893 13.093 1.00 33.34 135 ALA A O 1
ATOM 1053 N N . ILE A 1 136 ? 23.279 20.484 11.802 1.00 25.28 136 ILE A N 1
ATOM 1054 C CA . ILE A 1 136 ? 24.427 20.508 10.895 1.00 30.75 136 ILE A CA 1
ATOM 1055 C C . ILE A 1 136 ? 25.750 20.859 11.601 1.00 31.04 136 ILE A C 1
ATOM 1056 O O . ILE A 1 136 ? 26.734 20.126 11.475 1.00 29.93 136 ILE A O 1
ATOM 1061 N N . ALA A 1 137 ? 25.770 21.982 12.326 1.00 27.36 137 ALA A N 1
ATOM 1062 C CA . ALA A 1 137 ? 26.960 22.419 13.066 1.00 26.23 137 ALA A CA 1
ATOM 1063 C C . ALA A 1 137 ? 27.482 21.340 14.038 1.00 26.95 137 ALA A C 1
ATOM 1064 O O . ALA A 1 137 ? 28.680 21.020 14.056 1.00 30.93 137 ALA A O 1
ATOM 1066 N N . ALA A 1 138 ? 26.576 20.755 14.818 1.00 29.55 138 ALA A N 1
ATOM 1067 C CA . ALA A 1 138 ? 26.950 19.663 15.722 1.00 27.20 138 ALA A CA 1
ATOM 1068 C C . ALA A 1 138 ? 27.530 18.481 14.952 1.00 32.42 138 ALA A C 1
ATOM 1069 O O . ALA A 1 138 ? 28.467 17.828 15.427 1.00 31.11 138 ALA A O 1
ATOM 1071 N N . CYS A 1 139 ? 26.989 18.197 13.763 1.00 32.33 139 CYS A N 1
ATOM 1072 C CA . CYS A 1 139 ? 27.581 17.140 12.938 1.00 29.68 139 CYS A CA 1
ATOM 1073 C C . CYS A 1 139 ? 28.996 17.502 12.475 1.00 29.11 139 CYS A C 1
ATOM 1074 O O . CYS A 1 139 ? 29.901 16.661 12.477 1.00 28.88 139 CYS A O 1
ATOM 1077 N N . GLU A 1 140 ? 29.199 18.748 12.077 1.00 32.85 140 GLU A N 1
ATOM 1078 C CA . GLU A 1 140 ? 30.541 19.167 11.722 1.00 37.50 140 GLU A CA 1
ATOM 1079 C C . GLU A 1 140 ? 31.447 18.847 12.913 1.00 31.91 140 GLU A C 1
ATOM 1080 O O . GLU A 1 140 ? 32.409 18.080 12.773 1.00 28.24 140 GLU A O 1
ATOM 1086 N N . GLN A 1 141 ? 31.097 19.389 14.086 1.00 38.76 141 GLN A N 1
ATOM 1087 C CA . GLN A 1 141 ? 31.881 19.213 15.330 1.00 37.82 141 GLN A CA 1
ATOM 1088 C C . GLN A 1 141 ? 32.212 17.770 15.741 1.00 30.89 141 GLN A C 1
ATOM 1089 O O . GLN A 1 141 ? 33.370 17.438 15.973 1.00 29.85 141 GLN A O 1
ATOM 1095 N N . CYS A 1 142 ? 31.197 16.915 15.834 1.00 30.46 142 CYS A N 1
ATOM 1096 C CA . CYS A 1 142 ? 31.369 15.596 16.448 1.00 35.51 142 CYS A CA 1
ATOM 1097 C C . CYS A 1 142 ? 31.822 14.512 15.464 1.00 33.73 142 CYS A C 1
ATOM 1098 O O . CYS A 1 142 ? 32.066 13.362 15.849 1.00 30.06 142 CYS A O 1
ATOM 1101 N N . GLY A 1 143 ? 31.919 14.873 14.189 1.00 35.21 143 GLY A N 1
ATOM 1102 C CA . GLY A 1 143 ? 32.418 13.949 13.192 1.00 32.97 143 GLY A CA 1
ATOM 1103 C C . GLY A 1 143 ? 31.386 13.044 12.539 1.00 35.81 143 GLY A C 1
ATOM 1104 O O . GLY A 1 143 ? 31.767 12.096 11.840 1.00 32.33 143 GLY A O 1
ATOM 1105 N N . ARG A 1 144 ? 30.097 13.312 12.749 1.00 28.96 144 ARG A N 1
ATOM 1106 C CA . ARG A 1 144 ? 29.061 12.532 12.064 1.00 26.85 144 ARG A CA 1
ATOM 1107 C C . ARG A 1 144 ? 28.951 12.959 10.608 1.00 31.83 144 ARG A C 1
ATOM 1108 O O . ARG A 1 144 ? 29.018 14.159 10.294 1.00 25.10 144 ARG A O 1
ATOM 1116 N N . ASN A 1 145 ? 28.748 11.976 9.733 1.00 30.80 145 ASN A N 1
ATOM 1117 C CA . ASN A 1 145 ? 28.693 12.231 8.299 1.00 32.95 145 ASN A CA 1
ATOM 1118 C C . ASN A 1 145 ? 27.307 11.969 7.728 1.00 33.39 145 ASN A C 1
ATOM 1119 O O . ASN A 1 145 ? 27.077 12.123 6.529 1.00 35.58 145 ASN A O 1
ATOM 1124 N N . ARG A 1 146 ? 26.396 11.545 8.597 1.00 31.33 146 ARG A N 1
ATOM 1125 C CA . ARG A 1 146 ? 24.975 11.674 8.321 1.00 32.62 146 ARG A CA 1
ATOM 1126 C C . ARG A 1 146 ? 24.447 12.823 9.185 1.00 34.20 146 ARG A C 1
ATOM 1127 O O . ARG A 1 146 ? 24.901 13.027 10.323 1.00 33.65 146 ARG A O 1
ATOM 1135 N N . VAL A 1 147 ? 23.517 13.593 8.638 1.00 34.23 147 VAL A N 1
ATOM 1136 C CA . VAL A 1 147 ? 22.905 14.677 9.396 1.00 35.15 147 VAL A CA 1
ATOM 1137 C C . VAL A 1 147 ? 21.452 14.294 9.667 1.00 33.05 147 VAL A C 1
ATOM 1138 O O . VAL A 1 147 ? 20.659 14.200 8.729 1.00 36.89 147 VAL A O 1
ATOM 1142 N N . PRO A 1 148 ? 21.108 14.041 10.954 1.00 35.26 148 PRO A N 1
ATOM 1143 C CA . PRO A 1 148 ? 19.744 13.616 11.301 1.00 32.95 148 PRO A CA 1
ATOM 1144 C C . PRO A 1 148 ? 18.739 14.711 10.949 1.00 32.87 148 PRO A C 1
ATOM 1145 O O . PRO A 1 148 ? 19.044 15.912 11.096 1.00 32.89 148 PRO A O 1
ATOM 1149 N N . GLU A 1 149 ? 17.562 14.307 10.482 1.00 29.84 149 GLU A N 1
ATOM 1150 C CA . GLU A 1 149 ? 16.521 15.268 10.133 1.00 36.52 149 GLU A CA 1
ATOM 1151 C C . GLU A 1 149 ? 15.793 15.780 11.383 1.00 33.29 149 GLU A C 1
ATOM 1152 O O . GLU A 1 149 ? 15.414 14.990 12.260 1.00 31.42 149 GLU A O 1
ATOM 1158 N N . ILE A 1 150 ? 15.625 17.100 11.468 1.00 32.89 150 ILE A N 1
ATOM 1159 C CA . ILE A 1 150 ? 14.665 17.683 12.398 1.00 37.10 150 ILE A CA 1
ATOM 1160 C C . ILE A 1 150 ? 13.301 17.647 11.696 1.00 36.06 150 ILE A C 1
ATOM 1161 O O . ILE A 1 150 ? 13.047 18.431 10.773 1.00 31.42 150 ILE A O 1
ATOM 1166 N N . ARG A 1 151 ? 12.434 16.7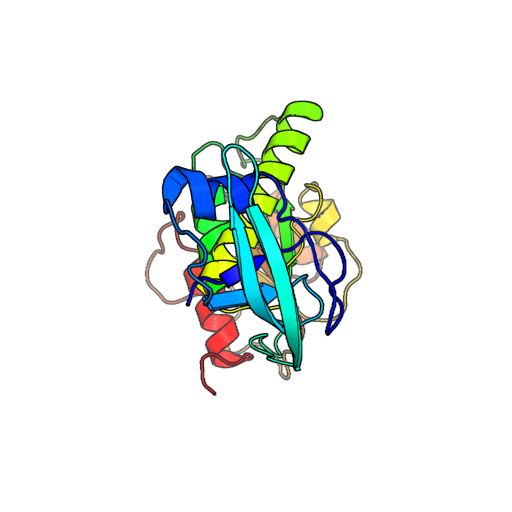24 12.105 1.00 34.75 151 ARG A N 1
ATOM 1167 C CA . ARG A 1 151 ? 11.165 16.535 11.400 1.00 35.02 151 ARG A CA 1
ATOM 1168 C C . ARG A 1 151 ? 10.232 17.705 11.672 1.00 34.09 151 ARG A C 1
ATOM 1169 O O . ARG A 1 151 ? 10.447 18.460 12.623 1.00 33.34 151 ARG A O 1
ATOM 1177 N N . PRO A 1 152 ? 9.216 17.892 10.811 1.00 38.32 152 PRO A N 1
ATOM 1178 C CA . PRO A 1 152 ? 8.277 18.980 11.118 1.00 41.70 152 PRO A CA 1
ATOM 1179 C C . PRO A 1 152 ? 7.554 18.687 12.432 1.00 36.35 152 PRO A C 1
ATOM 1180 O O . PRO A 1 152 ? 7.297 17.525 12.758 1.00 34.53 152 PRO A O 1
ATOM 1184 N N . ALA A 1 153 ? 7.273 19.738 13.193 1.00 28.79 153 ALA A N 1
ATOM 1185 C CA . ALA A 1 153 ? 6.731 19.576 14.521 1.00 34.58 153 ALA A CA 1
ATOM 1186 C C . ALA A 1 153 ? 5.429 18.789 14.395 1.00 40.64 153 ALA A C 1
ATOM 1187 O O . ALA A 1 153 ? 4.786 18.792 13.330 1.00 33.69 153 ALA A O 1
ATOM 1189 N N . MET A 1 154 ? 5.063 18.087 15.467 1.00 38.71 154 MET A N 1
ATOM 1190 C CA . MET A 1 154 ? 3.854 17.265 15.483 1.00 36.67 154 MET A CA 1
ATOM 1191 C C . MET A 1 154 ? 3.149 17.393 16.831 1.00 31.80 154 MET A C 1
ATOM 1192 O O . MET A 1 154 ? 3.785 17.670 17.851 1.00 30.94 154 MET A O 1
ATOM 1197 N N . ASP A 1 155 ? 1.836 17.195 16.828 1.00 29.15 155 ASP A N 1
ATOM 1198 C CA . ASP A 1 155 ? 1.086 16.977 18.059 1.00 35.22 155 ASP A CA 1
ATOM 1199 C C . ASP A 1 155 ? 1.571 15.689 18.760 1.00 31.17 155 ASP A C 1
ATOM 1200 O O . ASP A 1 155 ? 2.013 14.744 18.095 1.00 29.28 155 ASP A O 1
ATOM 1205 N N . LEU A 1 156 ? 1.490 15.654 20.089 1.00 29.59 156 LEU A N 1
ATOM 1206 C CA . LEU A 1 156 ? 2.029 14.530 20.860 1.00 27.88 156 LEU A CA 1
ATOM 1207 C C . LEU A 1 156 ? 1.414 13.198 20.430 1.00 31.19 156 LEU A C 1
ATOM 1208 O O . LEU A 1 156 ? 2.129 12.257 20.005 1.00 32.40 156 LEU A O 1
ATOM 1213 N N . GLU A 1 157 ? 0.089 13.120 20.510 1.00 29.90 157 GLU A N 1
ATOM 1214 C CA . GLU A 1 157 ? -0.609 11.878 20.170 1.00 32.40 157 GLU A CA 1
ATOM 1215 C C . GLU A 1 157 ? -0.347 11.433 18.722 1.00 33.11 157 GLU A C 1
ATOM 1216 O O . GLU A 1 157 ? -0.188 10.239 18.462 1.00 34.12 157 GLU A O 1
ATOM 1222 N N . ALA A 1 158 ? -0.267 12.377 17.783 1.00 33.03 158 ALA A N 1
ATOM 1223 C CA . ALA A 1 158 ? -0.024 12.009 16.378 1.00 34.02 158 ALA A CA 1
ATOM 1224 C C . ALA A 1 158 ? 1.350 11.362 16.197 1.00 39.34 158 ALA A C 1
ATOM 1225 O O . ALA A 1 158 ? 1.515 10.425 15.400 1.00 41.09 158 ALA A O 1
ATOM 1227 N N . TRP A 1 159 ? 2.336 11.867 16.937 1.00 30.30 159 TRP A N 1
ATOM 1228 C CA . TRP A 1 159 ? 3.660 11.254 16.952 1.00 28.91 159 TRP A CA 1
ATOM 1229 C C . TRP A 1 159 ? 3.605 9.853 17.577 1.00 28.76 159 TRP A C 1
ATOM 1230 O O . TRP A 1 159 ? 4.225 8.905 17.071 1.00 30.39 159 TRP A O 1
ATOM 1241 N N . CYS A 1 160 ? 2.860 9.736 18.677 1.00 28.02 160 CYS A N 1
ATOM 1242 C CA . CYS A 1 160 ? 2.662 8.452 19.345 1.00 35.13 160 CYS A CA 1
ATOM 1243 C C . CYS A 1 160 ? 1.990 7.420 18.439 1.00 37.18 160 CYS A C 1
ATOM 1244 O O . CYS A 1 160 ? 2.207 6.213 18.591 1.00 39.98 160 CYS A O 1
ATOM 1247 N N . ALA A 1 161 ? 1.179 7.900 17.499 1.00 32.90 161 ALA A N 1
ATOM 1248 C CA . ALA A 1 161 ? 0.323 7.018 16.715 1.00 35.67 161 ALA A CA 1
ATOM 1249 C C . ALA A 1 161 ? 1.070 6.477 15.517 1.00 40.83 161 ALA A C 1
ATOM 1250 O O . ALA A 1 161 ? 0.636 5.491 14.909 1.00 38.10 161 ALA A O 1
ATOM 1252 N N . GLU A 1 162 ? 2.191 7.118 15.183 1.00 37.28 162 GLU A N 1
ATOM 1253 C CA . GLU A 1 162 ? 2.961 6.741 14.007 1.00 33.17 162 GLU A CA 1
ATOM 1254 C C . GLU A 1 162 ? 3.354 5.259 14.008 1.00 41.71 162 GLU A C 1
ATOM 1255 O O . GLU A 1 162 ? 3.866 4.715 14.997 1.00 38.53 162 GLU A O 1
ATOM 1261 N N . GLN A 1 163 ? 3.092 4.605 12.887 1.00 42.14 163 GLN A N 1
ATOM 1262 C CA . GLN A 1 163 ? 3.471 3.215 12.712 1.00 47.19 163 GLN A CA 1
ATOM 1263 C C . GLN A 1 163 ? 4.986 3.141 12.507 1.00 48.86 163 GLN A C 1
ATOM 1264 O O . GLN A 1 163 ? 5.546 3.774 11.601 1.00 49.15 163 GLN A O 1
ATOM 1270 N N . ASP A 1 164 ? 5.650 2.366 13.350 1.00 45.72 164 ASP A N 1
ATOM 1271 C CA . ASP A 1 164 ? 7.098 2.275 13.303 1.00 49.63 164 ASP A CA 1
ATOM 1272 C C . ASP A 1 164 ? 7.482 1.090 14.177 1.00 53.00 164 ASP A C 1
ATOM 1273 O O . ASP A 1 164 ? 7.083 1.029 15.344 1.00 56.07 164 ASP A O 1
ATOM 1278 N N . GLU A 1 165 ? 8.231 0.142 13.615 1.00 56.72 165 GLU A N 1
ATOM 1279 C CA . GLU A 1 165 ? 8.705 -1.011 14.386 1.00 52.15 165 GLU A CA 1
ATOM 1280 C C . GLU A 1 165 ? 9.729 -0.595 15.441 1.00 51.23 165 GLU A C 1
ATOM 1281 O O . GLU A 1 165 ? 10.449 0.403 15.275 1.00 41.70 165 GLU A O 1
ATOM 1287 N N . GLY A 1 166 ? 9.772 -1.358 16.533 1.00 48.98 166 GLY A N 1
ATOM 1288 C CA . GLY A 1 166 ? 10.683 -1.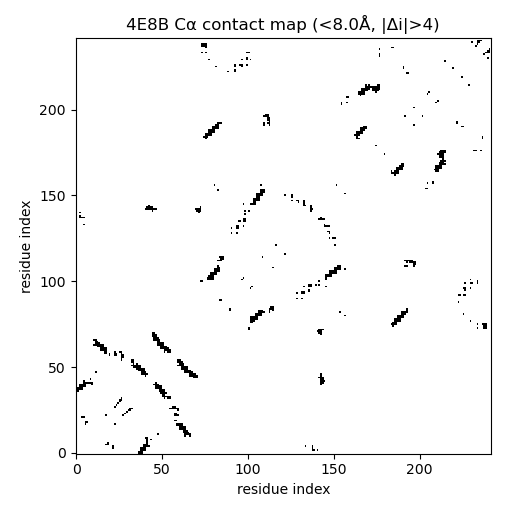077 17.626 1.00 42.23 166 GLY A CA 1
ATOM 1289 C C . GLY A 1 166 ? 9.995 -0.696 18.929 1.00 39.59 166 GLY A C 1
ATOM 1290 O O . GLY A 1 166 ? 8.774 -0.791 19.047 1.00 42.67 166 GLY A O 1
ATOM 1291 N N . LEU A 1 167 ? 10.793 -0.270 19.908 1.00 33.93 167 LEU A N 1
ATOM 1292 C CA . LEU A 1 167 ? 10.301 0.070 21.237 1.00 34.67 167 LEU A CA 1
ATOM 1293 C C . LEU A 1 167 ? 9.829 1.514 21.332 1.00 33.34 167 LEU A C 1
ATOM 1294 O O . LEU A 1 167 ? 10.364 2.393 20.663 1.00 31.74 167 LEU A O 1
ATOM 1299 N N . LYS A 1 168 ? 8.829 1.764 22.167 1.00 30.99 168 LYS A N 1
ATOM 1300 C CA . LYS A 1 168 ? 8.417 3.136 22.439 1.00 28.98 168 LYS A CA 1
ATOM 1301 C C . LYS A 1 168 ? 8.518 3.408 23.924 1.00 29.10 168 LYS A C 1
ATOM 1302 O O . LYS A 1 168 ? 7.805 2.807 24.739 1.00 30.11 168 LYS A O 1
ATOM 1308 N N . LEU A 1 169 ? 9.408 4.330 24.278 1.00 30.47 169 LEU A N 1
ATOM 1309 C CA . LEU A 1 169 ? 9.770 4.532 25.673 1.00 27.39 169 LEU A CA 1
ATOM 1310 C C . LEU A 1 169 ? 9.355 5.911 26.149 1.00 26.99 169 LEU A C 1
ATOM 1311 O O . LEU A 1 169 ? 9.322 6.870 25.363 1.00 27.26 169 LEU A O 1
ATOM 1316 N N . ASN A 1 170 ? 9.026 6.003 27.436 1.00 20.75 170 ASN A N 1
ATOM 1317 C CA . ASN A 1 170 ? 8.913 7.307 28.083 1.00 23.52 170 ASN A CA 1
ATOM 1318 C C . ASN A 1 170 ? 9.429 7.134 29.504 1.00 31.08 170 ASN A C 1
ATOM 1319 O O . ASN A 1 170 ? 9.501 5.992 29.983 1.00 25.59 170 ASN A O 1
ATOM 1324 N N . LEU A 1 171 ? 9.835 8.223 30.163 1.00 27.45 171 LEU A N 1
ATOM 1325 C CA . LEU A 1 171 ? 10.413 8.085 31.500 1.00 28.24 171 LEU A CA 1
ATOM 1326 C C . LEU A 1 171 ? 9.343 8.389 32.529 1.00 30.48 171 LEU A C 1
ATOM 1327 O O . LEU A 1 171 ? 8.538 9.291 32.324 1.00 25.35 171 LEU A O 1
ATOM 1332 N N . HIS A 1 172 ? 9.331 7.647 33.639 1.00 30.42 172 HIS A N 1
ATOM 1333 C CA . HIS A 1 172 ? 8.420 7.968 34.740 1.00 29.38 172 HIS A CA 1
ATOM 1334 C C . HIS A 1 172 ? 8.982 7.455 36.064 1.00 32.34 172 HIS A C 1
ATOM 1335 O O . HIS A 1 172 ? 9.438 6.306 36.145 1.00 29.96 172 HIS A O 1
ATOM 1342 N N . PRO A 1 173 ? 8.966 8.309 37.109 1.00 40.00 173 PRO A N 1
ATOM 1343 C CA . PRO A 1 173 ? 9.518 7.873 38.402 1.00 36.70 173 PRO A CA 1
ATOM 1344 C C . PRO A 1 173 ? 8.745 6.694 39.005 1.00 34.17 173 PRO A C 1
ATOM 1345 O O . PRO A 1 173 ? 9.222 6.079 39.951 1.00 33.36 173 PRO A O 1
ATOM 1349 N N . ARG A 1 174 ? 7.558 6.405 38.474 1.00 35.84 174 ARG A N 1
ATOM 1350 C CA . ARG A 1 174 ? 6.796 5.227 38.884 1.00 36.64 174 ARG A CA 1
ATOM 1351 C C . ARG A 1 174 ? 6.701 4.235 37.714 1.00 36.54 174 ARG A C 1
ATOM 1352 O O . ARG A 1 174 ? 5.671 3.577 37.537 1.00 41.96 174 ARG A O 1
ATOM 1360 N N . ALA A 1 175 ? 7.767 4.134 36.918 1.00 30.01 175 ALA A N 1
ATOM 1361 C CA . ALA A 1 175 ? 7.771 3.239 35.753 1.00 34.99 175 ALA A CA 1
ATOM 1362 C C . ALA A 1 175 ? 7.857 1.775 36.194 1.00 29.46 175 ALA A C 1
ATOM 1363 O O . ALA A 1 175 ? 8.337 1.496 37.296 1.00 26.84 175 ALA A O 1
ATOM 1365 N N . SER A 1 176 ? 7.382 0.857 35.342 1.00 35.44 176 SER A N 1
ATOM 1366 C CA . SER A 1 176 ? 7.335 -0.587 35.650 1.00 33.81 176 SER A CA 1
ATOM 1367 C C . SER A 1 176 ? 8.485 -1.380 35.003 1.00 32.97 176 SER A C 1
ATOM 1368 O O . SER A 1 176 ? 8.435 -2.614 34.937 1.00 34.43 176 SER A O 1
ATOM 1371 N N . ASN A 1 177 ? 9.488 -0.668 34.490 1.00 30.58 177 ASN A N 1
ATOM 1372 C CA . ASN A 1 177 ? 10.659 -1.276 33.847 1.00 30.46 177 ASN A CA 1
ATOM 1373 C C . ASN A 1 177 ? 11.878 -0.375 34.041 1.00 30.24 177 ASN A C 1
ATOM 1374 O O . ASN A 1 177 ? 11.737 0.811 34.390 1.00 30.12 177 ASN A O 1
ATOM 1379 N N . SER A 1 178 ? 13.067 -0.926 33.818 1.00 27.60 178 SER A N 1
ATOM 1380 C CA . SER A 1 178 ? 14.281 -0.110 33.684 1.00 26.73 178 SER A CA 1
ATOM 1381 C C . SER A 1 178 ? 14.980 -0.480 32.380 1.00 33.31 178 SER A C 1
ATOM 1382 O O . SER A 1 178 ? 14.531 -1.412 31.683 1.00 26.34 178 SER A O 1
ATOM 1385 N N . ILE A 1 179 ? 16.060 0.236 32.044 1.00 30.27 179 ILE A N 1
ATOM 1386 C CA . ILE A 1 179 ? 16.813 -0.070 30.826 1.00 30.73 179 ILE A CA 1
ATOM 1387 C C . ILE A 1 179 ? 17.095 -1.570 30.763 1.00 34.52 179 ILE A C 1
ATOM 1388 O O . ILE A 1 179 ? 16.879 -2.224 29.736 1.00 33.18 179 ILE A O 1
ATOM 1393 N N . ASN A 1 180 ? 17.547 -2.118 31.885 1.00 34.85 180 ASN A N 1
ATOM 1394 C CA . ASN A 1 180 ? 18.028 -3.490 31.911 1.00 40.43 180 ASN A CA 1
ATOM 1395 C C . ASN A 1 180 ? 16.937 -4.573 31.889 1.00 38.61 180 ASN A C 1
ATOM 1396 O O . ASN A 1 180 ? 17.234 -5.739 31.636 1.00 43.62 180 ASN A O 1
ATOM 1401 N N . THR A 1 181 ? 15.683 -4.196 32.151 1.00 37.72 181 THR A N 1
ATOM 1402 C CA . THR A 1 181 ? 14.572 -5.165 32.124 1.00 34.42 181 THR A CA 1
ATOM 1403 C C . THR A 1 181 ? 13.795 -5.139 30.796 1.00 34.56 181 THR A C 1
ATOM 1404 O O . THR A 1 181 ? 12.882 -5.950 30.574 1.00 32.33 181 THR A O 1
ATOM 1408 N N . LEU A 1 182 ? 14.166 -4.211 29.915 1.00 35.70 182 LEU A N 1
ATOM 1409 C CA . LEU A 1 182 ? 13.561 -4.134 28.586 1.00 34.48 182 LEU A CA 1
ATOM 1410 C C . LEU A 1 182 ? 13.871 -5.386 27.763 1.00 35.37 182 LEU A C 1
ATOM 1411 O O . LEU A 1 182 ? 15.035 -5.800 27.662 1.00 34.01 182 LEU A O 1
ATOM 1416 N N . PRO A 1 183 ? 12.831 -5.966 27.131 1.00 33.23 183 PRO A N 1
ATOM 1417 C CA . PRO A 1 183 ? 12.967 -7.187 26.320 1.00 42.60 183 PRO A CA 1
ATOM 1418 C C . PRO A 1 183 ? 13.881 -6.966 25.127 1.00 43.23 183 PRO A C 1
ATOM 1419 O O . PRO A 1 183 ? 13.794 -5.904 24.481 1.00 39.67 183 PRO A O 1
ATOM 1423 N N . LEU A 1 184 ? 14.729 -7.961 24.847 1.00 35.95 184 LEU A N 1
ATOM 1424 C CA . LEU A 1 184 ? 15.737 -7.894 23.786 1.00 40.12 184 LEU A CA 1
ATOM 1425 C C . LEU A 1 184 ? 15.269 -8.602 22.514 1.00 45.57 184 LEU A C 1
ATOM 1426 O O . LEU A 1 184 ? 14.334 -9.412 22.563 1.00 41.15 184 LEU A O 1
ATOM 1431 N N . PRO A 1 185 ? 15.915 -8.294 21.369 1.00 45.35 185 PRO A N 1
ATOM 1432 C CA . PRO A 1 185 ? 16.955 -7.265 21.278 1.00 42.67 185 PRO A CA 1
ATOM 1433 C C . PRO A 1 185 ? 16.293 -5.912 21.040 1.00 43.96 185 PRO A C 1
ATOM 1434 O O . PRO A 1 185 ? 15.098 -5.867 20.709 1.00 41.50 185 PRO A O 1
ATOM 1438 N N . VAL A 1 186 ? 17.057 -4.834 21.204 1.00 43.11 186 VAL A N 1
ATOM 1439 C CA . VAL A 1 186 ? 16.568 -3.487 20.924 1.00 41.64 186 VAL A CA 1
ATOM 1440 C C . VAL A 1 186 ? 17.407 -2.830 19.824 1.00 45.21 186 VAL A C 1
ATOM 1441 O O . VAL A 1 186 ? 18.629 -2.615 19.986 1.00 39.92 186 VAL A O 1
ATOM 1445 N N . GLU A 1 187 ? 16.745 -2.501 18.715 1.00 40.40 187 GLU A N 1
ATOM 1446 C CA . GLU A 1 187 ? 17.425 -1.907 17.567 1.00 42.88 187 GLU A CA 1
ATOM 1447 C C . GLU A 1 187 ? 16.767 -0.610 17.093 1.00 34.07 187 GLU A C 1
ATOM 1448 O O . GLU A 1 187 ? 17.381 0.164 16.351 1.00 33.70 187 GLU A O 1
ATOM 1454 N N . ARG A 1 188 ? 15.511 -0.392 17.482 1.00 30.67 188 ARG A N 1
ATOM 1455 C CA . ARG A 1 188 ? 14.827 0.866 17.171 1.00 33.89 188 ARG A CA 1
ATOM 1456 C C . ARG A 1 188 ? 14.087 1.321 18.400 1.00 35.95 188 ARG A C 1
ATOM 1457 O O . ARG A 1 188 ? 13.362 0.531 19.018 1.00 32.37 188 ARG A O 1
ATOM 1465 N N . VAL A 1 189 ? 14.247 2.601 18.725 1.00 32.13 189 VAL A N 1
ATOM 1466 C CA . VAL A 1 189 ? 13.598 3.197 19.874 1.00 28.42 189 VAL A CA 1
ATOM 1467 C C . VAL A 1 189 ? 13.016 4.549 19.482 1.00 30.27 189 VAL A C 1
ATOM 1468 O O . VAL A 1 189 ? 13.708 5.400 18.887 1.00 30.11 189 VAL A O 1
ATOM 1472 N N . ARG A 1 190 ? 11.747 4.752 19.807 1.00 27.62 190 ARG A N 1
ATOM 1473 C CA . ARG A 1 190 ? 11.205 6.094 19.847 1.00 25.96 190 ARG A CA 1
ATOM 1474 C C . ARG A 1 190 ? 11.261 6.499 21.311 1.00 26.69 190 ARG A C 1
ATOM 1475 O O . ARG A 1 190 ? 10.767 5.774 22.176 1.00 30.03 190 ARG A O 1
ATOM 1483 N N . LEU A 1 191 ? 11.881 7.639 21.597 1.00 23.93 191 LEU A N 1
ATOM 1484 C CA . LEU A 1 191 ? 12.040 8.090 22.985 1.00 24.45 191 LEU A CA 1
ATOM 1485 C C . LEU A 1 191 ? 11.235 9.358 23.141 1.00 22.31 191 LEU A C 1
ATOM 1486 O O . LEU A 1 191 ? 11.495 10.357 22.438 1.00 19.88 191 LEU A O 1
ATOM 1491 N N . LEU A 1 192 ? 10.239 9.311 24.028 1.00 19.68 192 LEU A N 1
ATOM 1492 C CA . LEU A 1 192 ? 9.433 10.485 24.331 1.00 23.24 192 LEU A CA 1
ATOM 1493 C C . LEU A 1 192 ? 9.998 11.171 25.57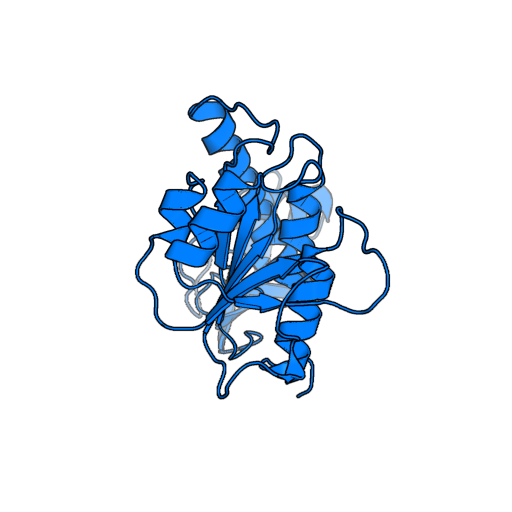5 1.00 25.77 192 LEU A C 1
ATOM 1494 O O . LEU A 1 192 ? 10.113 10.535 26.643 1.00 22.68 192 LEU A O 1
ATOM 1499 N N . ILE A 1 193 ? 10.361 12.449 25.420 1.00 21.42 193 ILE A N 1
ATOM 1500 C CA . ILE A 1 193 ? 10.769 13.319 26.545 1.00 24.56 193 ILE A CA 1
ATOM 1501 C C . ILE A 1 193 ? 9.739 14.462 26.700 1.00 23.03 193 ILE A C 1
ATOM 1502 O O . ILE A 1 193 ? 9.531 15.249 25.774 1.00 24.15 193 ILE A O 1
ATOM 1507 N N . GLY A 1 194 ? 9.063 14.533 27.845 1.00 21.83 194 GLY A N 1
ATOM 1508 C CA . GLY A 1 194 ? 8.007 15.531 28.033 1.00 27.96 194 GLY A CA 1
ATOM 1509 C C . GLY A 1 194 ? 8.559 16.907 28.410 1.00 29.44 194 GLY A C 1
ATOM 1510 O O . GLY A 1 194 ? 9.791 17.075 28.483 1.00 27.57 194 GLY A O 1
ATOM 1511 N N . PRO A 1 195 ? 7.664 17.894 28.658 1.00 27.96 195 PRO A N 1
ATOM 1512 C CA . PRO A 1 195 ? 8.089 19.240 29.081 1.00 31.02 195 PRO A CA 1
ATOM 1513 C C . PRO A 1 195 ? 8.302 19.336 30.588 1.00 33.11 195 PRO A C 1
ATOM 1514 O O . PRO A 1 195 ? 7.970 18.406 31.334 1.00 27.92 195 PRO A O 1
ATOM 1518 N N . GLU A 1 196 ? 8.835 20.470 31.037 1.00 38.14 196 GLU A N 1
ATOM 1519 C CA . GLU A 1 196 ? 9.124 20.663 32.457 1.00 37.06 196 GLU A CA 1
ATOM 1520 C C . GLU A 1 196 ? 7.863 20.552 33.337 1.00 33.93 196 GLU A C 1
ATOM 1521 O O . GLU A 1 196 ? 7.915 19.987 34.434 1.00 37.90 196 GLU A O 1
ATOM 1527 N N . GLY A 1 197 ? 6.732 21.080 32.857 1.00 34.33 197 GLY A N 1
ATOM 1528 C CA . GLY A 1 197 ? 5.466 20.941 33.567 1.00 32.20 197 GLY A CA 1
ATOM 1529 C C . GLY A 1 197 ? 4.933 19.512 33.496 1.00 34.25 197 GLY A C 1
ATOM 1530 O O . GLY A 1 197 ? 3.988 19.139 34.211 1.00 35.93 197 GLY A O 1
ATOM 1531 N N . GLY A 1 198 ? 5.535 18.709 32.619 1.00 37.56 198 GLY A N 1
ATOM 1532 C CA . GLY A 1 198 ? 5.231 17.288 32.546 1.00 37.84 198 GLY A CA 1
ATOM 1533 C C . GLY A 1 198 ? 4.140 16.910 31.558 1.00 35.27 198 GLY A C 1
ATOM 1534 O O . GLY A 1 198 ? 3.514 17.784 30.935 1.00 29.40 198 GLY A O 1
ATOM 1535 N N . LEU A 1 199 ? 3.929 15.599 31.401 1.00 30.42 199 LEU A N 1
ATOM 1536 C CA . LEU A 1 199 ? 2.757 15.071 30.689 1.00 27.92 199 LEU A CA 1
ATOM 1537 C C . LEU A 1 199 ? 1.592 14.966 31.676 1.00 27.99 199 LEU A C 1
ATOM 1538 O O . LEU A 1 199 ? 1.798 14.652 32.851 1.00 27.92 199 LEU A O 1
ATOM 1543 N N . SER A 1 200 ? 0.371 15.235 31.218 1.00 29.09 200 SER A N 1
ATOM 1544 C CA . SER A 1 200 ? -0.788 15.112 32.107 1.00 32.78 200 SER A CA 1
ATOM 1545 C C . SER A 1 200 ? -1.210 13.658 32.215 1.00 29.62 200 SER A C 1
ATOM 1546 O O . SER A 1 200 ? -0.893 12.837 31.337 1.00 29.86 200 SER A O 1
ATOM 1549 N N . ALA A 1 201 ? -1.947 13.357 33.280 1.00 30.50 201 ALA A N 1
ATOM 1550 C CA . ALA A 1 201 ? -2.524 12.031 33.475 1.00 33.85 201 ALA A CA 1
ATOM 1551 C C . ALA A 1 201 ? -3.253 11.501 32.225 1.00 34.15 201 ALA A C 1
ATOM 1552 O O . ALA A 1 201 ? -3.121 10.315 31.893 1.00 38.32 201 ALA A O 1
ATOM 1554 N N . ASP A 1 202 ? -4.005 12.360 31.528 1.00 30.26 202 ASP A N 1
ATOM 1555 C CA . ASP A 1 202 ? -4.654 11.954 30.267 1.00 34.80 202 ASP A CA 1
ATOM 1556 C C . ASP A 1 202 ? -3.621 11.570 29.198 1.00 30.96 202 ASP A C 1
ATOM 1557 O O . ASP A 1 202 ? -3.822 10.632 28.413 1.00 29.26 202 ASP A O 1
ATOM 1562 N N . GLU A 1 203 ? -2.515 12.311 29.174 1.00 26.97 203 GLU A N 1
ATOM 1563 C CA . GLU A 1 203 ? -1.447 12.047 28.215 1.00 35.35 203 GLU A CA 1
ATOM 1564 C C . GLU A 1 203 ? -0.705 10.750 28.537 1.00 24.54 203 GLU A C 1
ATOM 1565 O O . GLU A 1 203 ? -0.377 9.978 27.635 1.00 28.29 203 GLU A O 1
ATOM 1571 N N . ILE A 1 204 ? -0.457 10.520 29.823 1.00 24.79 204 ILE A N 1
ATOM 1572 C CA . ILE A 1 204 ? 0.130 9.264 30.299 1.00 30.73 204 ILE A CA 1
ATOM 1573 C C . ILE A 1 204 ? -0.743 8.073 29.869 1.00 31.58 204 ILE A C 1
ATOM 1574 O O . ILE A 1 204 ? -0.299 7.158 29.132 1.00 31.57 204 ILE A O 1
ATOM 1579 N N . ALA A 1 205 ? -1.999 8.111 30.316 1.00 31.21 205 ALA A N 1
ATOM 1580 C CA . ALA A 1 205 ? -2.986 7.109 29.929 1.00 33.99 205 ALA A CA 1
ATOM 1581 C C . ALA A 1 205 ? -2.957 6.871 28.407 1.00 36.65 205 ALA A C 1
ATOM 1582 O O . ALA A 1 205 ? -2.981 5.706 27.927 1.00 33.71 205 ALA A O 1
ATOM 1584 N N . MET A 1 206 ? -2.852 7.966 27.642 1.00 30.37 206 MET A N 1
ATOM 1585 C CA . MET A 1 206 ? -2.843 7.845 26.173 1.00 29.59 206 MET A CA 1
ATOM 1586 C C . MET A 1 206 ? -1.573 7.167 25.616 1.00 35.81 206 MET A C 1
ATOM 1587 O O . MET A 1 206 ? -1.646 6.415 24.631 1.00 30.99 206 MET A O 1
ATOM 1592 N N . THR A 1 207 ? -0.412 7.417 26.229 1.00 25.25 207 THR A N 1
ATOM 1593 C CA . THR A 1 207 ? 0.801 6.736 25.755 1.00 29.08 207 THR A CA 1
ATOM 1594 C C . THR A 1 207 ? 0.711 5.250 26.065 1.00 28.31 207 THR A C 1
ATOM 1595 O O . THR A 1 207 ? 1.215 4.417 25.303 1.00 27.38 207 THR A O 1
ATOM 1599 N N . ALA A 1 208 ? 0.079 4.922 27.195 1.00 30.67 208 ALA A N 1
ATOM 1600 C CA . ALA A 1 208 ? -0.194 3.512 27.500 1.00 32.59 208 ALA A CA 1
ATOM 1601 C C . ALA A 1 208 ? -1.090 2.858 26.425 1.00 31.84 208 ALA A C 1
ATOM 1602 O O . ALA A 1 208 ? -0.788 1.764 25.934 1.00 31.09 208 ALA A O 1
ATOM 1604 N N . ARG A 1 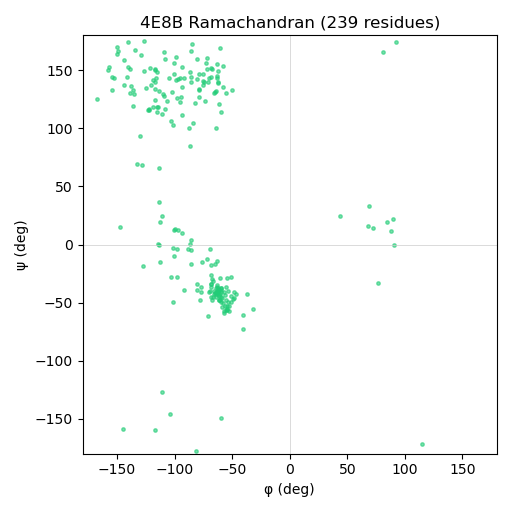209 ? -2.181 3.530 26.046 1.00 39.47 209 ARG A N 1
ATOM 1605 C CA . ARG A 1 209 ? -2.978 3.037 24.914 1.00 37.26 209 ARG A CA 1
ATOM 1606 C C . ARG A 1 209 ? -2.115 2.765 23.690 1.00 34.89 209 ARG A C 1
ATOM 1607 O O . ARG A 1 209 ? -2.469 1.928 22.863 1.00 41.30 209 ARG A O 1
ATOM 1615 N N . TYR A 1 210 ? -0.995 3.471 23.547 1.00 33.33 210 TYR A N 1
ATOM 1616 C CA . TYR A 1 210 ? -0.169 3.274 22.349 1.00 35.65 210 TYR A CA 1
ATOM 1617 C C . TYR A 1 210 ? 1.000 2.320 22.564 1.00 30.50 210 TYR A C 1
ATOM 1618 O O . TYR A 1 210 ? 1.891 2.226 21.726 1.00 33.79 210 TYR A O 1
ATOM 1627 N N . GLN A 1 211 ? 0.974 1.609 23.688 1.00 28.75 211 GLN A N 1
ATOM 1628 C CA . GLN A 1 211 ? 1.962 0.568 23.979 1.00 34.91 211 GLN A CA 1
ATOM 1629 C C . GLN A 1 211 ? 3.380 1.101 24.233 1.00 36.20 211 GLN A C 1
ATOM 1630 O O . GLN A 1 211 ? 4.389 0.451 23.917 1.00 29.49 211 GLN A O 1
ATOM 1636 N N . PHE A 1 212 ? 3.438 2.292 24.824 1.00 27.86 212 PHE A N 1
ATOM 1637 C CA . PHE A 1 212 ? 4.687 2.815 25.345 1.00 31.28 212 PHE A CA 1
ATOM 1638 C C . PHE A 1 212 ? 5.130 1.998 26.552 1.00 33.94 212 PHE A C 1
ATOM 1639 O O . PHE A 1 212 ? 4.309 1.486 27.326 1.00 30.00 212 PHE A O 1
ATOM 1647 N N . THR A 1 213 ? 6.437 1.824 26.672 1.00 27.31 213 THR A N 1
ATOM 1648 C CA . THR A 1 213 ? 6.990 1.212 27.862 1.00 26.69 213 THR A CA 1
ATOM 1649 C C . THR A 1 213 ? 7.634 2.356 28.634 1.00 27.87 213 THR A C 1
ATOM 1650 O O . THR A 1 213 ? 8.473 3.100 28.092 1.00 25.13 213 THR A O 1
ATOM 1654 N N . ASP A 1 214 ? 7.218 2.546 29.884 1.00 23.04 214 ASP A N 1
ATOM 1655 C CA . ASP A 1 214 ? 7.886 3.576 30.652 1.00 30.63 214 ASP A CA 1
ATOM 1656 C C . ASP A 1 214 ? 9.021 2.995 31.520 1.00 35.29 214 ASP A C 1
ATOM 1657 O O . ASP A 1 214 ? 8.945 1.859 32.028 1.00 23.45 214 ASP A O 1
ATOM 1662 N N . ILE A 1 215 ? 10.102 3.758 31.633 1.00 22.56 215 ILE A N 1
ATOM 1663 C CA . ILE A 1 215 ? 11.262 3.264 32.328 1.00 24.81 215 ILE A CA 1
ATOM 1664 C C . ILE A 1 215 ? 11.681 4.227 33.409 1.00 27.02 215 ILE A C 1
ATOM 1665 O O . ILE A 1 215 ? 11.459 5.442 33.305 1.00 27.31 215 ILE A O 1
ATOM 1670 N N . LEU A 1 216 ? 12.249 3.650 34.464 1.00 32.95 216 LEU A N 1
ATOM 1671 C CA . LEU A 1 216 ? 12.987 4.378 35.489 1.00 36.85 216 LEU A CA 1
ATOM 1672 C C . LEU A 1 216 ? 14.383 4.704 34.965 1.00 35.16 216 LEU A C 1
ATOM 1673 O O . LEU A 1 216 ? 14.984 3.910 34.218 1.00 29.60 216 LEU A O 1
ATOM 1678 N N . LEU A 1 217 ? 14.911 5.852 35.379 1.00 28.43 217 LEU A N 1
ATOM 1679 C CA . LEU A 1 217 ? 16.278 6.216 35.021 1.00 27.03 217 LEU A CA 1
ATOM 1680 C C . LEU A 1 217 ? 17.050 6.593 36.292 1.00 26.60 217 LEU A C 1
ATOM 1681 O O . LEU A 1 217 ? 17.410 7.772 36.507 1.00 26.31 217 LEU A O 1
ATOM 1686 N N . GLY A 1 218 ? 17.300 5.592 37.136 1.00 23.16 218 GLY A N 1
ATOM 1687 C CA . GLY A 1 218 ? 18.005 5.811 38.387 1.00 27.33 218 GLY A CA 1
ATOM 1688 C C . GLY A 1 218 ? 17.103 6.360 39.488 1.00 34.09 218 GLY A C 1
ATOM 1689 O O . GLY A 1 218 ? 15.989 6.849 39.205 1.00 22.96 218 GLY A O 1
ATOM 1690 N N . PRO A 1 219 ? 17.583 6.314 40.752 1.00 31.49 219 PRO A N 1
ATOM 1691 C CA . PRO A 1 219 ? 16.799 6.784 41.907 1.00 26.25 219 PRO A CA 1
ATOM 1692 C C . PRO A 1 219 ? 16.945 8.263 42.192 1.00 30.91 219 PRO A C 1
ATOM 1693 O O . PRO A 1 219 ? 16.359 8.725 43.181 1.00 36.08 219 PRO A O 1
ATOM 1697 N N . ARG A 1 220 ? 17.731 8.996 41.407 1.00 27.10 220 ARG A N 1
ATOM 1698 C CA . ARG A 1 220 ? 17.853 10.437 41.652 1.00 26.34 220 ARG A CA 1
ATOM 16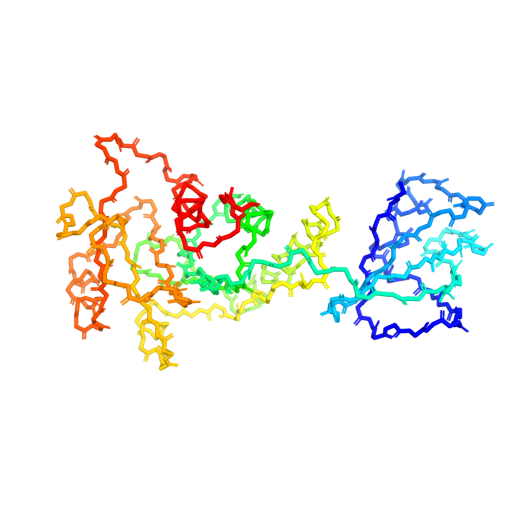99 C C . ARG A 1 220 ? 16.987 11.234 40.684 1.00 31.18 220 ARG A C 1
ATOM 1700 O O . ARG A 1 220 ? 16.691 10.779 39.569 1.00 28.80 220 ARG A O 1
ATOM 1708 N N . VAL A 1 221 ? 16.637 12.446 41.104 1.00 29.63 221 VAL A N 1
ATOM 1709 C CA . VAL A 1 221 ? 15.867 13.371 40.292 1.00 26.94 221 VAL A CA 1
ATOM 1710 C C . VAL A 1 221 ? 16.761 14.040 39.268 1.00 33.23 221 VAL A C 1
ATOM 1711 O O . VAL A 1 221 ? 17.787 14.624 39.609 1.00 30.42 221 VAL A O 1
ATOM 1715 N N . LEU A 1 222 ? 16.354 13.962 38.008 1.00 34.74 222 LEU A N 1
ATOM 1716 C CA . LEU A 1 222 ? 17.170 14.465 36.916 1.00 34.15 222 LEU A CA 1
ATOM 1717 C C . LEU A 1 222 ? 16.731 15.864 36.521 1.00 36.21 222 LEU A C 1
ATOM 1718 O O . LEU A 1 222 ? 15.538 16.183 36.520 1.00 33.15 222 LEU A O 1
ATOM 1723 N N . ARG A 1 223 ? 17.694 16.706 36.181 1.00 36.39 223 ARG A N 1
ATOM 1724 C CA . ARG A 1 223 ? 17.341 17.998 35.639 1.00 42.43 223 ARG A CA 1
ATOM 1725 C C . ARG A 1 223 ? 16.654 17.869 34.286 1.00 37.78 223 ARG A C 1
ATOM 1726 O O . ARG A 1 223 ? 17.141 17.164 33.385 1.00 35.36 223 ARG A O 1
ATOM 1734 N N . THR A 1 224 ? 15.513 18.549 34.175 1.00 41.75 224 THR A N 1
ATOM 1735 C CA . THR A 1 224 ? 14.774 18.731 32.922 1.00 40.05 224 THR A CA 1
ATOM 1736 C C . THR A 1 224 ? 15.712 19.000 31.759 1.00 38.99 224 THR A C 1
ATOM 1737 O O . THR A 1 224 ? 15.762 18.205 30.802 1.00 40.60 224 THR A O 1
ATOM 1741 N N . GLU A 1 225 ? 16.470 20.101 31.871 1.00 34.04 225 GLU A N 1
ATOM 1742 C CA . GLU A 1 225 ? 17.421 20.523 30.839 1.00 37.29 225 GLU A CA 1
ATOM 1743 C C . GLU A 1 225 ? 18.142 19.357 30.149 1.00 39.32 225 GLU A C 1
ATOM 1744 O O . GLU A 1 225 ? 18.315 19.358 28.927 1.00 42.88 225 GLU A O 1
ATOM 1750 N N . THR A 1 226 ? 18.573 18.374 30.939 1.00 31.62 226 THR A N 1
ATOM 1751 C CA . THR A 1 226 ? 19.470 17.345 30.437 1.00 31.83 226 THR A CA 1
ATOM 1752 C C . THR A 1 226 ? 18.836 15.956 30.409 1.00 31.10 226 THR A C 1
ATOM 1753 O O . THR A 1 226 ? 19.481 14.986 29.993 1.00 25.62 226 THR A O 1
ATOM 1757 N N . THR A 1 227 ? 17.577 15.856 30.828 1.00 30.97 227 THR A N 1
ATOM 1758 C CA . THR A 1 227 ? 16.930 14.545 30.905 1.00 26.24 227 THR A CA 1
ATOM 1759 C C . THR A 1 227 ? 16.996 13.734 29.575 1.00 24.37 227 THR A C 1
ATOM 1760 O O . THR A 1 227 ? 17.210 12.509 29.601 1.00 24.83 227 THR A O 1
ATOM 1764 N N . ALA A 1 228 ? 16.820 14.395 28.426 1.00 24.32 228 ALA A N 1
ATOM 1765 C CA . ALA A 1 228 ? 17.025 13.727 27.122 1.00 25.40 228 ALA A CA 1
ATOM 1766 C C . ALA A 1 228 ? 18.431 13.124 27.014 1.00 23.46 228 ALA A C 1
ATOM 1767 O O . ALA A 1 228 ? 18.597 11.914 26.752 1.00 22.44 228 ALA A O 1
ATOM 1769 N N . LEU A 1 229 ? 19.441 13.956 27.264 1.00 19.64 229 LEU A N 1
ATOM 1770 C CA . LEU A 1 229 ? 20.834 13.544 27.087 1.00 17.04 229 LEU A CA 1
ATOM 1771 C C . LEU A 1 229 ? 21.101 12.257 27.888 1.00 19.92 229 LEU A C 1
ATOM 1772 O O . LEU A 1 229 ? 21.483 11.210 27.322 1.00 18.84 229 LEU A O 1
ATOM 1777 N N . THR A 1 230 ? 20.811 12.315 29.188 1.00 15.59 230 THR A N 1
ATOM 1778 C CA . THR A 1 230 ? 20.990 11.160 30.048 1.00 18.56 230 THR A CA 1
ATOM 1779 C C . THR A 1 230 ? 20.313 9.930 29.434 1.00 20.88 230 THR A C 1
ATOM 1780 O O . THR A 1 230 ? 20.976 8.879 29.237 1.00 18.29 230 THR A O 1
ATOM 1784 N N . ALA A 1 231 ? 19.051 10.065 29.027 1.00 19.19 231 ALA A N 1
ATOM 1785 C CA . ALA A 1 231 ? 18.345 8.879 28.527 1.00 21.05 231 ALA A CA 1
ATOM 1786 C C . ALA A 1 231 ? 19.030 8.384 27.254 1.00 23.72 231 ALA A C 1
ATOM 1787 O O . ALA A 1 231 ? 19.343 7.174 27.126 1.00 18.38 231 ALA A O 1
ATOM 1789 N N . ILE A 1 232 ? 19.351 9.318 26.353 1.00 19.04 232 ILE A N 1
ATOM 1790 C CA . ILE A 1 232 ? 19.951 8.891 25.086 1.00 20.89 232 ILE A CA 1
ATOM 1791 C C . ILE A 1 232 ? 21.267 8.187 25.408 1.00 23.42 232 ILE A C 1
ATOM 1792 O O . ILE A 1 232 ? 21.556 7.105 24.847 1.00 21.27 232 ILE A O 1
ATOM 1797 N N . THR A 1 233 ? 22.009 8.723 26.386 1.00 21.18 233 THR A N 1
ATOM 1798 C CA . THR A 1 233 ? 23.335 8.156 26.648 1.00 26.02 233 THR A CA 1
ATOM 1799 C C . THR A 1 233 ? 23.119 6.711 27.129 1.00 25.14 233 THR A C 1
ATOM 1800 O O . THR A 1 233 ? 23.766 5.751 26.632 1.00 21.20 233 THR A O 1
ATOM 1804 N N . ALA A 1 234 ? 22.126 6.536 28.002 1.00 19.49 234 ALA A N 1
ATOM 1805 C CA . ALA A 1 234 ? 21.899 5.208 28.549 1.00 21.82 234 ALA A CA 1
ATOM 1806 C C . ALA A 1 234 ? 21.565 4.267 27.382 1.00 25.78 234 ALA A C 1
ATOM 1807 O O . ALA A 1 234 ? 22.139 3.176 27.262 1.00 27.78 234 ALA A O 1
ATOM 1809 N N . LEU A 1 235 ? 20.708 4.713 26.469 1.00 22.78 235 LEU A N 1
ATOM 1810 C CA . LEU A 1 235 ? 20.251 3.771 25.466 1.00 22.31 235 LEU A CA 1
ATOM 1811 C C . LEU A 1 235 ? 21.477 3.414 24.622 1.00 25.67 235 LEU A C 1
ATOM 1812 O O . LEU A 1 235 ? 21.709 2.231 24.301 1.00 23.87 235 LEU A O 1
ATOM 1817 N N . GLN A 1 236 ? 22.303 4.424 24.347 1.00 21.98 236 GLN A N 1
ATOM 1818 C CA . GLN A 1 236 ? 23.409 4.251 23.406 1.00 25.71 236 GLN A CA 1
ATOM 1819 C C . GLN A 1 236 ? 24.403 3.300 24.044 1.00 29.22 236 GLN A C 1
ATOM 1820 O O . GLN A 1 236 ? 25.107 2.563 23.345 1.00 25.13 236 GLN A O 1
ATOM 1826 N N . VAL A 1 237 ? 24.455 3.313 25.377 1.00 22.42 237 VAL A N 1
ATOM 1827 C CA . VAL A 1 237 ? 25.454 2.514 26.057 1.00 23.98 237 VAL A CA 1
ATOM 1828 C C . VAL A 1 237 ? 24.967 1.082 26.033 1.00 33.22 237 VAL A C 1
ATOM 1829 O O . VAL A 1 237 ? 25.761 0.141 25.875 1.00 26.42 237 VAL A O 1
ATOM 1833 N N . ARG A 1 238 ? 23.653 0.905 26.158 1.00 26.61 238 ARG A N 1
ATOM 1834 C CA . ARG A 1 238 ? 23.188 -0.451 26.410 1.00 31.77 238 ARG A CA 1
ATOM 1835 C C . ARG A 1 238 ? 22.862 -1.191 25.116 1.00 37.01 238 ARG A C 1
ATOM 1836 O O . ARG A 1 238 ? 23.163 -2.384 24.978 1.00 34.92 238 ARG A O 1
ATOM 1844 N N . PHE A 1 239 ? 22.264 -0.475 24.162 1.00 31.09 239 PHE A N 1
ATOM 1845 C CA . PHE A 1 239 ? 21.916 -1.075 22.867 1.00 34.48 239 PHE A CA 1
ATOM 1846 C C . PHE A 1 239 ? 22.722 -0.528 21.675 1.00 30.51 239 PHE A C 1
ATOM 1847 O O . PHE A 1 239 ? 22.728 -1.132 20.602 1.00 31.78 239 PHE A O 1
ATOM 1855 N N . GLY A 1 240 ? 23.396 0.610 21.861 1.00 27.91 240 GLY A N 1
ATOM 1856 C CA . GLY A 1 240 ? 24.096 1.265 20.772 1.00 28.11 240 GLY A CA 1
ATOM 1857 C C . GLY A 1 240 ? 25.603 1.080 20.816 1.00 34.89 240 GLY A C 1
ATOM 1858 O O . GLY A 1 240 ? 26.091 0.035 21.253 1.00 35.08 240 GLY A O 1
ATOM 1859 N N . ASP A 1 241 ? 26.340 2.103 20.378 1.00 32.79 241 ASP A N 1
ATOM 1860 C CA . ASP A 1 241 ? 27.797 2.022 20.235 1.00 30.53 241 ASP A CA 1
ATOM 1861 C C . ASP A 1 241 ? 28.649 2.688 21.352 1.00 32.90 241 ASP A C 1
ATOM 1862 O O . ASP A 1 241 ? 29.886 2.600 21.319 1.00 26.84 241 ASP A O 1
ATOM 1867 N N . LEU A 1 242 ? 28.024 3.344 22.333 1.00 30.76 242 LEU A N 1
ATOM 1868 C CA . LEU A 1 242 ? 28.814 3.994 23.391 1.00 30.38 242 LEU A CA 1
ATOM 1869 C C . LEU A 1 242 ? 29.592 2.991 24.250 1.00 32.11 242 LEU A C 1
ATOM 1870 O O . LEU A 1 242 ? 30.521 3.376 24.965 1.00 35.89 242 LEU A O 1
ATOM 1875 N N . GLY A 1 243 ? 29.218 1.712 24.185 1.00 31.00 243 GLY A N 1
ATOM 1876 C CA . GLY A 1 243 ? 29.902 0.679 24.956 1.00 34.09 243 GLY A CA 1
ATOM 1877 C C . GLY A 1 243 ? 30.898 -0.116 24.123 1.00 38.82 243 GLY A C 1
ATOM 1878 O O . GLY A 1 243 ? 31.677 -0.910 24.666 1.00 40.15 243 GLY A O 1
ATOM 1879 N N . LEU A 1 244 ? 30.858 0.100 22.804 1.00 35.32 244 LEU A N 1
ATOM 1880 C CA . LEU A 1 244 ? 31.680 -0.632 21.841 1.00 37.43 244 LEU A CA 1
ATOM 1881 C C . LEU A 1 244 ? 32.973 0.136 21.598 1.00 36.86 244 LEU A C 1
ATOM 1882 O O . LEU A 1 244 ? 33.858 -0.340 20.901 1.00 44.28 244 LEU A O 1
#

Nearest PDB structures (foldseek):
  4e8b-assembly1_A  TM=1.004E+00  e=1.359E-53  Escherichia coli K-12
  1vhy-assembly3_A  TM=9.626E-01  e=6.243E-36  Haemophilus influenzae
  5o96-assembly4_G  TM=9.704E-01  e=9.811E-31  Legionella pneumophila
  3kw2-assembly1_B  TM=8.508E-01  e=3.237E-18  Porphyromonas gingivalis ATCC 33277
  1vhk-assembly3_A  TM=7.941E-01  e=1.879E-18  Bacillus subtilis

Organism: Escherichia coli (strain K12) (NCBI:txid83333)

Sequence (242 aa):
IPRIYHPEPLTSHSHHIALCEDAANHIGRVLRMGPGQALQLFDGSNQVFDAEITSASKKSVEVKVLEGQIDDRESPLHIHLGQVMSRGEKMEFTIQKSIELGVSLITPLFSERCGVKLDSERLNKKLQQWQKIAIAACEQCGRNRVPEIRPAMDLEAWCAEQDEGLKLNLHPRASNSINTLPLPVERVRLLIGPEGGLSADEIAMTARYQFTDILLGPRVLRTETTALTAITALQVRFGDLGL

Secondary structure (DSSP, 8-state):
--EEE-SS---TT-EEE--HHHHIIIIIIS---S--EEEEE-SSSEEEEEEEEEE-SS-EEEEEEEEEE-----SSEEEEEEE--SSSHHHHHHHHHHHTT--EEEEEE-TT------HHHHHHHHHHHHHHHHHHHHHHT-SS---BPPPEEHHHHHH---SSEEEEE-TT-S-BGGGSPSP--EEEEEE--TT---HHHHHHHHHTT-EEEB--SSPPPHHHHHHHHHHHHHHHTSSTT-

B-factor: mean 42.91, std 16.89, range [14.62, 97.54]